Protein AF-A0A2E8DAY6-F1 (afdb_monomer_lite)

Secondary structure (DSSP, 8-state):
------PPPHHHHHSS---EEEEEEEEEEPPPP-TTEEEEEEES--BSEEEEEETTEEEEEE-SSBTTBTTGGGS-EEEE-GGG--SSSEEEEEEEEEESSSS-B--S-EEEEEEEPPPGGG---S-SS-SSSS---------S-EEEEEESSS-SSSS-EEEEEE-SPPPHHHHHHHHHHHHTT-SS----------

Radius of gyration: 24.4 Å; chains: 1; bounding box: 58×73×44 Å

pLDDT: mean 70.35, std 20.52, range [26.89, 98.38]

Sequence (198 aa):
MGRASGWPTVEADHGKPYNGVAWYRIRFQAPRADASQRYRLVFGAVSKSCRVWVNRNLVLTRPFPFQGDKNSSDRPFEVDVTASLNYADHNLLAVAVDDHSGVVGLTGPVHLDRVRLPSADGNLIRNGSFERGMSEWQRSTMVGEFIYESDRETHLDGEASGVLTCKGKLSERHLQLRKKAWHASIKRLRCNAGSRTV

Structure (mmCIF, N/CA/C/O backbone):
data_AF-A0A2E8DAY6-F1
#
_entry.id   AF-A0A2E8DAY6-F1
#
loop_
_atom_site.group_PDB
_atom_site.id
_atom_site.type_symbol
_atom_site.label_atom_id
_atom_site.label_alt_id
_atom_site.label_comp_id
_atom_site.label_asym_id
_atom_site.label_entity_id
_atom_site.label_seq_id
_atom_site.pdbx_PDB_ins_code
_atom_site.Cartn_x
_atom_site.Cartn_y
_atom_site.Cartn_z
_atom_site.occupancy
_atom_site.B_iso_or_equiv
_atom_site.auth_seq_id
_atom_site.auth_comp_id
_atom_site.auth_asym_id
_atom_site.auth_atom_id
_atom_site.pdbx_PDB_model_num
ATOM 1 N N . MET A 1 1 ? 11.292 -9.405 17.615 1.00 30.98 1 MET A N 1
ATOM 2 C CA . MET A 1 1 ? 11.255 -8.192 16.767 1.00 30.98 1 MET A CA 1
ATOM 3 C C . MET A 1 1 ? 12.171 -8.457 15.576 1.00 30.98 1 MET A C 1
ATOM 5 O O . MET A 1 1 ? 13.379 -8.386 15.730 1.00 30.98 1 MET A O 1
ATOM 9 N N . GLY A 1 2 ? 11.634 -8.934 14.450 1.00 29.97 2 GLY A N 1
ATOM 10 C CA . GLY A 1 2 ? 12.448 -9.308 13.287 1.00 29.97 2 GLY A CA 1
ATOM 11 C C . GLY A 1 2 ? 12.581 -8.129 12.332 1.00 29.97 2 GLY A C 1
ATOM 12 O O . GLY A 1 2 ? 11.603 -7.759 11.691 1.00 29.97 2 GLY A O 1
ATOM 13 N N . ARG A 1 3 ? 13.767 -7.519 12.252 1.00 32.34 3 ARG A N 1
ATOM 14 C CA . ARG A 1 3 ? 14.107 -6.595 11.164 1.00 32.34 3 ARG A CA 1
ATOM 15 C C . ARG A 1 3 ? 14.384 -7.434 9.917 1.00 32.34 3 ARG A C 1
ATOM 17 O O . ARG A 1 3 ? 15.378 -8.148 9.886 1.00 32.34 3 ARG A O 1
ATOM 24 N N . ALA A 1 4 ? 13.530 -7.340 8.902 1.00 35.34 4 ALA A N 1
ATOM 25 C CA . ALA A 1 4 ? 13.909 -7.751 7.555 1.00 35.34 4 ALA A CA 1
ATOM 26 C C . ALA A 1 4 ? 14.839 -6.664 6.993 1.00 35.34 4 ALA A C 1
ATOM 28 O O . ALA A 1 4 ? 14.389 -5.604 6.560 1.00 35.34 4 ALA A O 1
ATOM 29 N N . SER A 1 5 ? 16.147 -6.873 7.113 1.00 41.94 5 SER A N 1
ATOM 30 C CA . SER A 1 5 ? 17.164 -6.023 6.499 1.00 41.94 5 SER A CA 1
ATOM 31 C C . SER A 1 5 ? 17.240 -6.327 5.002 1.00 41.94 5 SER A C 1
ATOM 33 O O . SER A 1 5 ? 17.751 -7.381 4.646 1.00 41.94 5 SER A O 1
ATOM 35 N N . GLY A 1 6 ? 16.747 -5.401 4.171 1.00 51.34 6 GLY A N 1
ATOM 36 C CA . GLY A 1 6 ? 17.003 -5.313 2.726 1.00 51.34 6 GLY A CA 1
ATOM 37 C C . GLY A 1 6 ? 16.403 -6.432 1.868 1.00 51.34 6 GLY A C 1
ATOM 38 O O . GLY A 1 6 ? 16.782 -7.591 1.983 1.00 51.34 6 GLY A O 1
ATOM 39 N N . TRP A 1 7 ? 15.493 -6.086 0.956 1.00 49.75 7 TRP A N 1
ATOM 40 C CA . TRP A 1 7 ? 15.106 -6.989 -0.131 1.00 49.75 7 TRP A CA 1
ATOM 41 C C . TRP A 1 7 ? 16.202 -6.957 -1.205 1.00 49.75 7 TRP A C 1
ATOM 43 O O . TRP A 1 7 ? 16.540 -5.859 -1.648 1.00 49.75 7 TRP A O 1
ATOM 53 N N . PRO A 1 8 ? 16.782 -8.098 -1.622 1.00 57.50 8 PRO A N 1
ATOM 54 C CA . PRO A 1 8 ? 17.760 -8.089 -2.701 1.00 57.50 8 PRO A CA 1
ATOM 55 C C . PRO A 1 8 ? 17.092 -7.651 -4.014 1.00 57.50 8 PRO A C 1
ATOM 57 O O . PRO A 1 8 ? 15.963 -8.045 -4.334 1.00 57.50 8 PRO A O 1
ATOM 60 N N . THR A 1 9 ? 17.768 -6.791 -4.775 1.00 57.75 9 THR A N 1
ATOM 61 C CA . THR A 1 9 ? 17.378 -6.511 -6.161 1.00 57.75 9 THR A CA 1
ATOM 62 C C . THR A 1 9 ? 17.775 -7.701 -7.029 1.00 57.75 9 THR A C 1
ATOM 64 O O . THR A 1 9 ? 18.760 -8.381 -6.746 1.00 57.75 9 THR A O 1
ATOM 67 N N . VAL A 1 10 ? 17.037 -7.959 -8.112 1.00 58.84 10 VAL A N 1
ATOM 68 C CA . VAL A 1 10 ? 17.352 -9.096 -8.999 1.00 58.84 10 VAL A CA 1
ATOM 69 C C . VAL A 1 10 ? 18.754 -8.955 -9.603 1.00 58.84 10 VAL A C 1
ATOM 71 O O . VAL A 1 10 ? 19.466 -9.937 -9.780 1.00 58.84 10 VAL A O 1
ATOM 74 N N . GLU A 1 11 ? 19.194 -7.726 -9.864 1.00 58.00 11 GLU A N 1
ATOM 75 C CA . GLU A 1 11 ? 20.543 -7.459 -10.368 1.00 58.00 11 GLU A CA 1
ATOM 76 C C . GLU A 1 11 ? 21.638 -7.791 -9.346 1.00 58.00 11 GLU A C 1
ATOM 78 O O . GLU A 1 11 ? 22.686 -8.306 -9.736 1.00 58.00 11 GLU A O 1
ATOM 83 N N . ALA A 1 12 ? 21.396 -7.547 -8.051 1.00 58.91 12 ALA A N 1
ATOM 84 C CA . ALA A 1 12 ? 22.344 -7.894 -6.993 1.00 58.91 12 ALA A CA 1
ATOM 85 C C . ALA A 1 12 ? 22.530 -9.415 -6.864 1.00 58.91 12 ALA A C 1
ATOM 87 O O . ALA A 1 12 ? 23.643 -9.866 -6.603 1.00 58.91 12 ALA A O 1
ATOM 88 N N . ASP A 1 13 ? 21.474 -10.195 -7.116 1.00 58.34 13 ASP A N 1
ATOM 89 C CA . ASP A 1 13 ? 21.523 -11.661 -7.047 1.00 58.34 13 ASP A CA 1
ATOM 90 C C . ASP A 1 13 ? 22.081 -12.311 -8.330 1.00 58.34 13 ASP A C 1
ATOM 92 O O . ASP A 1 13 ? 22.652 -13.401 -8.271 1.00 58.34 13 ASP A O 1
ATOM 96 N N . HIS A 1 14 ? 21.945 -11.664 -9.497 1.00 58.56 14 HIS A N 1
ATOM 97 C CA . HIS A 1 14 ? 22.251 -12.282 -10.799 1.00 58.56 14 HIS A CA 1
ATOM 98 C C . HIS A 1 14 ? 23.386 -11.624 -11.605 1.00 58.56 14 HIS A C 1
ATOM 100 O O . HIS A 1 14 ? 23.773 -12.155 -12.651 1.00 58.56 14 HIS A O 1
ATOM 106 N N . GLY A 1 15 ? 23.946 -10.496 -11.153 1.00 54.81 15 GLY A N 1
ATOM 107 C CA . GLY A 1 15 ? 25.145 -9.872 -11.738 1.00 54.81 15 GLY A CA 1
ATOM 108 C C . GLY A 1 15 ? 24.990 -9.345 -13.174 1.00 54.81 15 GLY A C 1
ATOM 109 O O . GLY A 1 15 ? 25.985 -9.021 -13.821 1.00 54.81 15 GLY A O 1
ATOM 110 N N . LYS A 1 16 ? 23.759 -9.280 -13.696 1.00 58.91 16 LYS A N 1
ATOM 111 C CA . LYS A 1 16 ? 23.401 -8.751 -15.022 1.00 58.91 16 LYS A CA 1
ATOM 112 C C . LYS A 1 16 ? 22.082 -7.972 -14.931 1.00 58.91 16 LYS A C 1
ATOM 114 O O . LYS A 1 16 ? 21.263 -8.319 -14.078 1.00 58.91 16 LYS A O 1
ATOM 119 N N . PRO A 1 17 ? 21.841 -6.985 -15.818 1.00 58.72 17 PRO A N 1
ATOM 120 C CA . PRO A 1 17 ? 20.555 -6.302 -15.882 1.00 58.72 17 PRO A CA 1
ATOM 121 C C . PRO A 1 17 ? 19.445 -7.314 -16.173 1.00 58.72 17 PRO A C 1
ATOM 123 O O . PRO A 1 17 ? 19.514 -8.042 -17.169 1.00 58.72 17 PRO A O 1
ATOM 126 N N . TYR A 1 18 ? 18.445 -7.388 -15.298 1.00 64.44 18 TYR A N 1
ATOM 127 C CA . TYR A 1 18 ? 17.308 -8.288 -15.470 1.00 64.44 18 TYR A CA 1
ATOM 128 C C . TYR A 1 18 ? 16.195 -7.582 -16.246 1.00 64.44 18 TYR A C 1
ATOM 130 O O . TYR A 1 18 ? 15.756 -6.501 -15.869 1.00 64.44 18 TYR A O 1
ATOM 138 N N . ASN A 1 19 ? 15.735 -8.207 -17.329 1.00 69.44 19 ASN A N 1
ATOM 139 C CA . ASN A 1 19 ? 14.607 -7.740 -18.132 1.00 69.44 19 ASN A CA 1
ATOM 140 C C . ASN A 1 19 ? 13.482 -8.776 -18.026 1.00 69.44 19 ASN A C 1
ATOM 142 O O . ASN A 1 19 ? 13.643 -9.906 -18.493 1.00 69.44 19 ASN A O 1
ATOM 146 N N . GLY A 1 20 ? 12.379 -8.412 -17.370 1.00 77.31 20 GLY A N 1
ATOM 147 C CA . GLY A 1 20 ? 11.261 -9.314 -17.113 1.00 77.31 20 GLY A CA 1
ATOM 148 C C . GLY A 1 20 ? 10.544 -9.048 -15.790 1.00 77.31 20 GLY A C 1
ATOM 149 O O . GLY A 1 20 ? 10.642 -7.976 -15.196 1.00 77.31 20 GLY A O 1
ATOM 150 N N . VAL A 1 21 ? 9.825 -10.067 -15.313 1.00 86.25 21 VAL A N 1
ATOM 151 C CA . VAL A 1 21 ? 8.992 -9.983 -14.108 1.00 86.25 21 VAL A CA 1
ATOM 152 C C . VAL A 1 21 ? 9.686 -10.647 -12.921 1.00 86.25 21 VAL A C 1
ATOM 154 O O . VAL A 1 21 ? 9.814 -11.870 -12.860 1.00 86.25 21 VAL A O 1
ATOM 157 N N . ALA A 1 22 ? 10.054 -9.843 -11.929 1.00 87.81 22 ALA A N 1
ATOM 158 C CA . ALA A 1 22 ? 10.557 -10.299 -10.642 1.00 87.81 22 ALA A CA 1
ATOM 159 C C . ALA A 1 22 ? 9.404 -10.593 -9.674 1.00 87.81 22 ALA A C 1
ATOM 161 O O . ALA A 1 22 ? 8.458 -9.810 -9.570 1.00 87.81 22 ALA A O 1
ATOM 162 N N . TRP A 1 23 ? 9.499 -11.689 -8.917 1.00 91.62 23 TRP A N 1
ATOM 163 C CA . TRP A 1 23 ? 8.511 -12.055 -7.900 1.00 91.62 23 TRP A CA 1
ATOM 164 C C . TRP A 1 23 ? 9.130 -12.096 -6.507 1.00 91.62 23 TRP A C 1
ATOM 166 O O . TRP A 1 23 ? 10.069 -12.843 -6.251 1.00 91.62 23 TRP A O 1
ATOM 176 N N . TYR A 1 24 ? 8.519 -11.366 -5.580 1.00 93.19 24 TYR A N 1
ATOM 177 C CA . TYR A 1 24 ? 8.860 -11.352 -4.163 1.00 93.19 24 TYR A CA 1
ATOM 178 C C . TYR A 1 24 ? 7.718 -11.963 -3.364 1.00 93.19 24 TYR A C 1
ATOM 180 O O . TYR A 1 24 ? 6.548 -11.662 -3.616 1.00 93.19 24 TYR A O 1
ATOM 188 N N . ARG A 1 25 ? 8.032 -12.836 -2.403 1.00 95.75 25 ARG A N 1
ATOM 189 C CA . ARG A 1 25 ? 7.029 -13.509 -1.568 1.00 95.75 25 ARG A CA 1
ATOM 190 C C . ARG A 1 25 ? 7.502 -13.596 -0.129 1.00 95.75 25 ARG A C 1
ATOM 192 O O . ARG A 1 25 ? 8.617 -14.038 0.127 1.00 95.75 25 ARG A O 1
ATOM 199 N N . ILE A 1 26 ? 6.624 -13.256 0.808 1.00 95.25 26 ILE A N 1
ATOM 200 C CA . ILE A 1 26 ? 6.895 -13.412 2.236 1.00 95.25 26 ILE A CA 1
ATOM 201 C C . ILE A 1 26 ? 5.663 -13.856 2.996 1.00 95.25 26 ILE A C 1
ATOM 203 O O . ILE A 1 26 ? 4.544 -13.419 2.719 1.00 95.25 26 ILE A O 1
ATOM 207 N N . ARG A 1 27 ? 5.893 -14.725 3.979 1.00 95.81 27 ARG A N 1
ATOM 208 C CA . ARG A 1 27 ? 4.901 -15.054 4.993 1.00 95.81 27 ARG A CA 1
ATOM 209 C C . ARG A 1 27 ? 5.121 -14.187 6.222 1.00 95.81 27 ARG A C 1
ATOM 211 O O . ARG A 1 27 ? 6.245 -14.079 6.701 1.00 95.81 27 ARG A O 1
ATOM 218 N N . PHE A 1 28 ? 4.053 -13.605 6.744 1.00 92.81 28 PHE A N 1
ATOM 219 C CA . PHE A 1 28 ? 4.095 -12.784 7.952 1.00 92.81 28 PHE A CA 1
ATOM 220 C C . PHE A 1 28 ? 2.851 -13.024 8.805 1.00 92.81 28 PHE A C 1
ATOM 222 O O . PHE A 1 28 ? 1.837 -13.512 8.313 1.00 92.81 28 PHE A O 1
ATOM 229 N N . GLN A 1 29 ? 2.921 -12.698 10.091 1.00 90.94 29 GLN A N 1
ATOM 230 C CA . GLN A 1 29 ? 1.750 -12.698 10.967 1.00 90.94 29 GLN A CA 1
ATOM 231 C C . GLN A 1 29 ? 1.261 -11.265 11.137 1.00 90.94 29 GLN A C 1
ATOM 233 O O . GLN A 1 29 ? 2.054 -10.364 11.420 1.00 90.94 29 GLN A O 1
ATOM 238 N N . ALA A 1 30 ? -0.039 -11.056 10.944 1.00 86.94 30 ALA A N 1
ATOM 239 C CA . ALA A 1 30 ? -0.672 -9.797 11.294 1.00 86.94 30 ALA A CA 1
ATOM 240 C C . ALA A 1 30 ? -0.891 -9.752 12.816 1.00 86.94 30 ALA A C 1
ATOM 242 O O . ALA A 1 30 ? -1.227 -10.779 13.412 1.00 86.94 30 ALA A O 1
ATOM 243 N N . PRO A 1 31 ? -0.737 -8.591 13.471 1.00 80.62 31 PRO A N 1
ATOM 244 C CA . PRO A 1 31 ? -1.179 -8.441 14.850 1.00 80.62 31 PRO A CA 1
ATOM 245 C C . PRO A 1 31 ? -2.699 -8.637 14.937 1.00 80.62 31 PRO A C 1
ATOM 247 O O . PRO A 1 31 ? -3.417 -8.348 13.981 1.00 80.62 31 PRO A O 1
ATOM 250 N N . ARG A 1 32 ? -3.189 -9.129 16.082 1.00 76.62 32 ARG A N 1
ATOM 251 C CA . ARG A 1 32 ? -4.611 -9.443 16.299 1.00 76.62 32 ARG A CA 1
ATOM 252 C C . ARG A 1 32 ? -5.514 -8.266 15.902 1.00 76.62 32 ARG A C 1
ATOM 254 O O . ARG A 1 32 ? -5.239 -7.128 16.282 1.00 76.62 32 ARG A O 1
ATOM 261 N N . ALA A 1 33 ? -6.586 -8.560 15.164 1.00 68.00 33 ALA A N 1
ATOM 262 C CA . ALA A 1 33 ? -7.572 -7.560 14.769 1.00 68.00 33 ALA A CA 1
ATOM 263 C C . ALA A 1 33 ? -8.279 -6.943 15.978 1.00 68.00 33 ALA A C 1
ATOM 265 O O . ALA A 1 33 ? -8.691 -7.640 16.905 1.00 68.00 33 ALA A O 1
ATOM 266 N N . ASP A 1 34 ? -8.477 -5.637 15.889 1.00 66.19 34 ASP A N 1
ATOM 267 C CA . ASP A 1 34 ? -9.399 -4.843 16.689 1.00 66.19 34 ASP A CA 1
ATOM 268 C C . ASP A 1 34 ? -10.124 -3.924 15.694 1.00 66.19 34 ASP A C 1
ATOM 270 O O . ASP A 1 34 ? -9.504 -3.416 14.757 1.00 66.19 34 ASP A O 1
ATOM 274 N N . ALA A 1 35 ? -11.434 -3.742 15.866 1.00 61.00 35 ALA A N 1
ATOM 275 C CA . ALA A 1 35 ? -12.277 -2.930 14.989 1.00 61.00 35 ALA A CA 1
ATOM 276 C C . ALA A 1 35 ? -11.795 -1.469 14.862 1.00 61.00 35 ALA A C 1
ATOM 278 O O . ALA A 1 35 ? -12.105 -0.799 13.879 1.00 61.00 35 ALA A O 1
ATOM 279 N N . SER A 1 36 ? -11.006 -0.985 15.825 1.00 66.69 36 SER A N 1
ATOM 280 C CA . SER A 1 36 ? -10.389 0.349 15.807 1.00 66.69 36 SER A CA 1
ATOM 281 C C . SER A 1 36 ? -9.089 0.447 14.988 1.00 66.69 36 SER A C 1
ATOM 283 O O . SER A 1 36 ? -8.494 1.525 14.885 1.00 66.69 36 SER A O 1
ATOM 285 N N . GLN A 1 37 ? -8.611 -0.659 14.410 1.00 75.75 37 GLN A N 1
ATOM 286 C CA . GLN A 1 37 ? -7.286 -0.737 13.799 1.00 75.75 37 GLN A CA 1
ATOM 287 C C . GLN A 1 37 ? -7.369 -0.956 12.293 1.00 75.75 37 GLN A C 1
ATOM 289 O O . GLN A 1 37 ? -8.005 -1.890 11.808 1.00 75.75 37 GLN A O 1
ATOM 294 N N . ARG A 1 38 ? -6.648 -0.116 11.551 1.00 86.12 38 ARG A N 1
ATOM 295 C CA . ARG A 1 38 ? -6.370 -0.339 10.132 1.00 86.12 38 ARG A CA 1
ATOM 296 C C . ARG A 1 38 ? -4.919 -0.725 9.937 1.00 86.12 38 ARG A C 1
ATOM 298 O O . ARG A 1 38 ? -4.047 -0.339 10.713 1.00 86.12 38 ARG A O 1
ATOM 305 N N . TYR A 1 39 ? -4.668 -1.477 8.880 1.00 89.50 39 TYR A N 1
ATOM 306 C CA . TYR A 1 39 ? -3.342 -1.927 8.504 1.00 89.50 39 TYR A CA 1
ATOM 307 C C . TYR A 1 39 ? -3.050 -1.532 7.068 1.00 89.50 39 TYR A C 1
ATOM 309 O O . TYR A 1 39 ? -3.857 -1.766 6.169 1.00 89.50 39 TYR A O 1
ATOM 317 N N . ARG A 1 40 ? -1.866 -0.965 6.855 1.00 92.94 40 ARG A N 1
ATOM 318 C CA . ARG A 1 40 ? -1.371 -0.606 5.528 1.00 92.94 40 ARG A CA 1
ATOM 319 C C . ARG A 1 40 ? 0.007 -1.203 5.296 1.00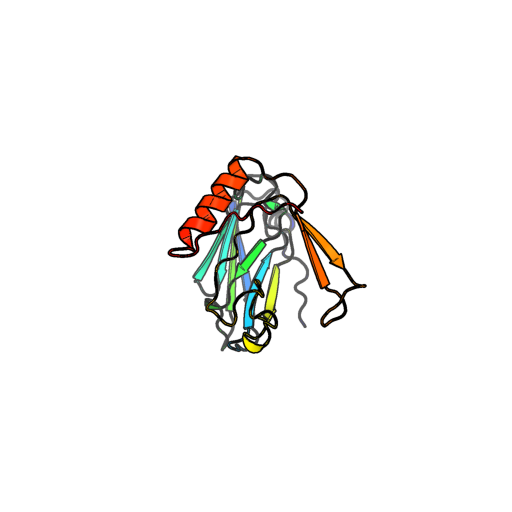 92.94 40 ARG A C 1
ATOM 321 O O . ARG A 1 40 ? 0.796 -1.327 6.232 1.00 92.94 40 ARG A O 1
ATOM 328 N N . LEU A 1 41 ? 0.299 -1.547 4.049 1.00 93.31 41 LEU A N 1
ATOM 329 C CA . LEU A 1 41 ? 1.675 -1.771 3.621 1.00 93.31 41 LEU A CA 1
ATOM 330 C C . LEU A 1 41 ? 2.253 -0.446 3.140 1.00 93.31 41 LEU A C 1
ATOM 332 O O . LEU A 1 41 ? 1.618 0.228 2.331 1.00 93.31 41 LEU A O 1
ATOM 336 N N . VAL A 1 42 ? 3.442 -0.099 3.620 1.00 94.12 42 VAL A N 1
ATOM 33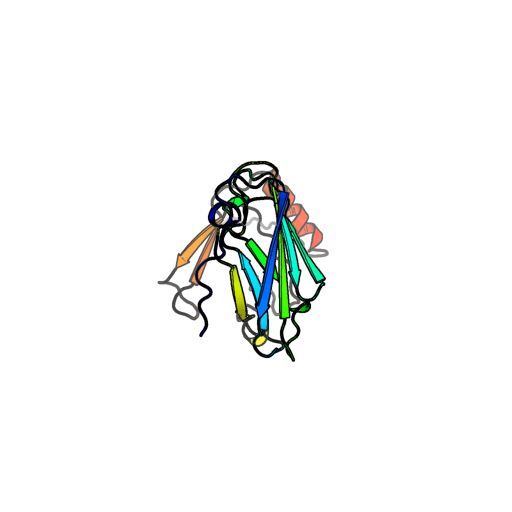7 C CA . VAL A 1 42 ? 4.194 1.092 3.215 1.00 94.12 42 VAL A CA 1
ATOM 338 C C . VAL A 1 42 ? 5.412 0.635 2.428 1.00 94.12 42 VAL A C 1
ATOM 340 O O . VAL A 1 42 ? 6.284 -0.038 2.975 1.00 94.12 42 VAL A O 1
ATOM 343 N N . PHE A 1 43 ? 5.461 0.984 1.146 1.00 92.06 43 PHE A N 1
ATOM 344 C CA . PHE A 1 43 ? 6.582 0.711 0.255 1.00 92.06 43 PHE A CA 1
ATOM 345 C C . PHE A 1 43 ? 7.431 1.972 0.136 1.00 92.06 43 PHE A C 1
ATOM 347 O O . PHE A 1 43 ? 6.919 3.016 -0.259 1.00 92.06 43 PHE A O 1
ATOM 354 N N . GLY A 1 44 ? 8.719 1.880 0.460 1.00 88.31 44 GLY A N 1
ATOM 355 C CA . GLY A 1 44 ? 9.645 3.008 0.369 1.00 88.31 44 GLY A CA 1
ATOM 356 C C . GLY A 1 44 ? 9.968 3.399 -1.074 1.00 88.31 44 GLY A C 1
ATOM 357 O O . GLY A 1 44 ? 9.965 4.580 -1.397 1.00 88.31 44 GLY A O 1
ATOM 358 N N . ALA A 1 45 ? 10.216 2.410 -1.935 1.00 88.69 45 ALA A N 1
ATOM 359 C CA . ALA A 1 45 ? 10.459 2.589 -3.365 1.00 88.69 45 ALA A CA 1
ATOM 360 C C . ALA A 1 45 ? 10.298 1.246 -4.094 1.00 88.69 45 ALA A C 1
ATOM 362 O O . ALA A 1 45 ? 10.606 0.187 -3.533 1.00 88.69 45 ALA A O 1
ATOM 363 N N . VAL A 1 46 ? 9.799 1.291 -5.331 1.00 88.38 46 VAL A N 1
ATOM 364 C CA . VAL A 1 46 ? 9.652 0.122 -6.209 1.00 88.38 46 VAL A CA 1
ATOM 365 C C . VAL A 1 46 ? 9.948 0.554 -7.638 1.00 88.38 46 VAL A C 1
ATOM 367 O O . VAL A 1 46 ? 9.250 1.411 -8.177 1.00 88.38 46 VAL A O 1
ATOM 370 N N . SER A 1 47 ? 10.954 -0.066 -8.251 1.00 84.88 47 SER A N 1
ATOM 371 C CA . SER A 1 47 ? 11.335 0.168 -9.643 1.00 84.88 47 SER A CA 1
ATOM 372 C C . SER A 1 47 ? 11.023 -1.080 -10.473 1.00 84.88 47 SER A C 1
ATOM 374 O O . SER A 1 47 ? 11.593 -2.125 -10.210 1.00 84.88 47 SER A O 1
ATOM 376 N N . LYS A 1 48 ? 10.131 -1.091 -11.461 1.00 82.56 48 LYS A N 1
ATOM 377 C CA . LYS A 1 48 ? 9.246 -0.020 -11.925 1.00 82.56 48 LYS A CA 1
ATOM 378 C C . LYS A 1 48 ? 7.791 -0.362 -11.637 1.00 82.56 48 LYS A C 1
ATOM 380 O O . LYS A 1 48 ? 7.316 -0.154 -10.524 1.00 82.56 48 LYS A O 1
ATOM 385 N N . SER A 1 49 ? 7.062 -0.853 -12.634 1.00 91.06 49 SER A N 1
ATOM 386 C CA . SER A 1 49 ? 5.649 -1.165 -12.455 1.00 91.06 49 SER A CA 1
ATOM 387 C C . SER A 1 49 ? 5.486 -2.345 -11.500 1.00 91.06 49 SER A C 1
ATOM 389 O O . SER A 1 49 ? 6.318 -3.252 -11.480 1.00 91.06 49 SER A O 1
ATOM 391 N N . CYS A 1 50 ? 4.440 -2.341 -10.677 1.00 94.44 50 CYS A N 1
ATOM 392 C CA . CYS A 1 50 ? 4.234 -3.416 -9.719 1.00 94.44 50 CYS A CA 1
ATOM 393 C C . CYS A 1 50 ? 2.772 -3.802 -9.525 1.00 94.44 50 CYS A C 1
ATOM 395 O O . CYS A 1 50 ? 1.836 -3.030 -9.750 1.00 94.44 50 CYS A O 1
ATOM 397 N N . ARG A 1 51 ? 2.585 -5.042 -9.084 1.00 96.88 51 ARG A N 1
ATOM 398 C CA . ARG A 1 51 ? 1.312 -5.594 -8.631 1.00 96.88 51 ARG A CA 1
ATOM 399 C C . ARG A 1 51 ? 1.522 -6.234 -7.269 1.00 96.88 51 ARG A C 1
ATOM 401 O O . ARG A 1 51 ? 2.518 -6.925 -7.060 1.00 96.88 51 ARG A O 1
ATOM 408 N N . VAL A 1 52 ? 0.596 -5.992 -6.347 1.00 97.62 52 VAL A N 1
ATOM 409 C CA . VAL A 1 52 ? 0.696 -6.443 -4.955 1.00 97.62 52 VAL A CA 1
ATOM 410 C C . VAL A 1 52 ? -0.515 -7.292 -4.612 1.00 97.62 52 VAL A C 1
ATOM 412 O O . VAL A 1 52 ? -1.655 -6.875 -4.826 1.00 97.62 52 VAL A O 1
ATOM 415 N N . TRP A 1 53 ? -0.259 -8.459 -4.029 1.00 98.38 53 TRP A N 1
ATOM 416 C CA . TRP A 1 53 ? -1.277 -9.364 -3.522 1.00 98.38 53 TRP A CA 1
ATOM 417 C C . TRP A 1 53 ? -1.073 -9.656 -2.042 1.00 98.38 53 TRP A C 1
ATOM 419 O O . TRP A 1 53 ? 0.051 -9.875 -1.593 1.00 98.38 53 TRP A O 1
ATOM 429 N N . VAL A 1 54 ? -2.180 -9.764 -1.311 1.00 97.56 54 VAL A N 1
ATOM 430 C CA . VAL A 1 54 ? -2.219 -10.285 0.060 1.00 97.56 54 VAL A CA 1
ATOM 431 C C . VAL A 1 54 ? -3.224 -11.428 0.103 1.00 97.56 54 VAL A C 1
ATOM 433 O O . VAL A 1 54 ? -4.376 -11.256 -0.279 1.00 97.56 54 VAL A O 1
ATOM 436 N N . ASN A 1 55 ? -2.790 -12.622 0.513 1.00 96.69 55 ASN A N 1
ATOM 437 C CA . ASN A 1 55 ? -3.640 -13.819 0.613 1.00 96.69 55 ASN A CA 1
ATOM 438 C C . ASN A 1 55 ? -4.419 -14.160 -0.672 1.00 96.69 55 ASN A C 1
ATOM 440 O O . ASN A 1 55 ? -5.544 -14.649 -0.612 1.00 96.69 55 ASN A O 1
ATOM 444 N N . ARG A 1 56 ? -3.780 -13.959 -1.836 1.00 96.50 56 ARG A N 1
ATOM 445 C CA . ARG A 1 56 ? -4.341 -14.104 -3.200 1.00 96.50 56 ARG A CA 1
ATOM 446 C C . ARG A 1 56 ? -5.251 -12.956 -3.661 1.00 96.50 56 ARG A C 1
ATOM 448 O O . ARG A 1 56 ? -5.589 -12.922 -4.840 1.00 96.50 56 ARG A O 1
ATOM 455 N N . ASN A 1 57 ? -5.564 -11.980 -2.810 1.00 97.06 57 ASN A N 1
ATOM 456 C CA . ASN A 1 57 ? -6.312 -10.787 -3.206 1.00 97.06 57 ASN A CA 1
ATOM 457 C C . ASN A 1 57 ? -5.367 -9.757 -3.826 1.00 97.06 57 ASN A C 1
ATOM 459 O O . ASN A 1 57 ? -4.395 -9.363 -3.183 1.00 97.06 57 ASN A O 1
ATOM 463 N N . LEU A 1 58 ? -5.643 -9.317 -5.056 1.00 97.56 58 LEU A N 1
ATOM 464 C CA . LEU A 1 58 ? -4.926 -8.205 -5.685 1.00 97.56 58 LEU A CA 1
ATOM 465 C C . LEU A 1 58 ? -5.338 -6.900 -4.992 1.00 97.56 58 LEU A C 1
ATOM 467 O O . LEU A 1 58 ? -6.482 -6.474 -5.122 1.00 97.56 58 LEU A O 1
ATOM 471 N N . VAL A 1 59 ? -4.410 -6.275 -4.266 1.00 96.12 59 VAL A N 1
ATOM 472 C CA . VAL A 1 59 ? -4.667 -5.043 -3.497 1.00 96.12 59 VAL A CA 1
ATOM 473 C C . VAL A 1 59 ? -4.152 -3.788 -4.198 1.00 96.12 59 VAL A C 1
ATOM 475 O O . VAL A 1 59 ? -4.617 -2.691 -3.906 1.00 96.12 59 VAL A O 1
ATOM 478 N N . LEU A 1 60 ? -3.208 -3.927 -5.136 1.00 96.50 60 LEU A N 1
ATOM 479 C CA . LEU A 1 60 ? -2.664 -2.800 -5.892 1.00 96.50 60 LEU A CA 1
ATOM 480 C C . LEU A 1 60 ? -2.173 -3.227 -7.276 1.00 96.50 60 LEU A C 1
ATOM 482 O O . LEU A 1 60 ? -1.508 -4.251 -7.420 1.00 96.50 60 LEU A O 1
ATOM 486 N N . THR A 1 61 ? -2.433 -2.382 -8.272 1.00 95.56 61 THR A N 1
ATOM 487 C CA . THR A 1 61 ? -1.701 -2.347 -9.544 1.00 95.56 61 THR A CA 1
ATOM 488 C C . THR A 1 61 ? -1.176 -0.934 -9.747 1.00 95.56 61 THR A C 1
ATOM 490 O O . THR A 1 61 ? -1.953 0.020 -9.745 1.00 95.56 61 THR A O 1
ATOM 493 N N . ARG A 1 62 ? 0.138 -0.795 -9.910 1.00 92.88 62 ARG A N 1
ATOM 494 C CA . ARG A 1 62 ? 0.817 0.490 -10.059 1.00 92.88 62 ARG A CA 1
ATOM 495 C C . ARG A 1 62 ? 1.669 0.475 -11.333 1.00 92.88 62 ARG A C 1
ATOM 497 O O . ARG A 1 62 ? 2.732 -0.143 -11.331 1.00 92.88 62 ARG A O 1
ATOM 504 N N . PRO A 1 63 ? 1.220 1.106 -12.433 1.00 92.25 63 PRO A N 1
ATOM 505 C CA . PRO A 1 63 ? 2.025 1.224 -13.647 1.00 92.25 63 PRO A CA 1
ATOM 506 C C . PRO A 1 63 ? 3.199 2.191 -13.452 1.00 92.25 63 PRO A C 1
ATOM 508 O O . PRO A 1 63 ? 3.205 2.996 -12.520 1.00 92.25 63 PRO A O 1
ATOM 511 N N . PHE A 1 64 ? 4.155 2.147 -14.380 1.00 86.31 64 PHE A N 1
ATOM 512 C CA . PHE A 1 64 ? 5.208 3.149 -14.510 1.00 86.31 64 PHE A CA 1
ATOM 513 C C . PHE A 1 64 ? 5.147 3.805 -15.902 1.00 86.31 64 PHE A C 1
ATOM 515 O O . PHE A 1 64 ? 5.054 3.078 -16.893 1.00 86.31 64 PHE A O 1
ATOM 522 N N . PRO A 1 65 ? 5.232 5.145 -16.006 1.00 90.12 65 PRO A N 1
ATOM 523 C CA . PRO A 1 65 ? 5.157 6.108 -14.905 1.00 90.12 65 PRO A CA 1
ATOM 524 C C . PRO A 1 65 ? 3.772 6.102 -14.236 1.00 90.12 65 PRO A C 1
ATOM 526 O O . PRO A 1 65 ? 2.745 5.935 -14.897 1.00 90.12 65 PRO A O 1
ATOM 529 N N . PHE A 1 66 ? 3.722 6.308 -12.921 1.00 87.31 66 PHE A N 1
ATOM 530 C CA . PHE A 1 66 ? 2.463 6.386 -12.183 1.00 87.31 66 PHE A CA 1
ATOM 531 C C . PHE A 1 66 ? 1.884 7.801 -12.255 1.00 87.31 66 PHE A C 1
ATOM 533 O O . PHE A 1 66 ? 2.543 8.757 -11.858 1.00 87.31 66 PHE A O 1
ATOM 540 N N . GLN A 1 67 ? 0.654 7.941 -12.762 1.00 89.12 67 GLN A N 1
ATOM 541 C CA . GLN A 1 67 ? -0.049 9.233 -12.879 1.00 89.12 67 GLN A CA 1
ATOM 542 C C . GLN A 1 67 ? 0.764 10.330 -13.602 1.00 89.12 67 GLN A C 1
ATOM 544 O O . GLN A 1 67 ? 0.633 11.514 -13.311 1.00 89.12 67 GLN A O 1
ATOM 549 N N . GLY A 1 68 ? 1.613 9.933 -14.556 1.00 87.56 68 GLY A N 1
ATOM 550 C CA . GLY A 1 68 ? 2.472 10.851 -15.311 1.00 87.56 68 GLY A CA 1
ATOM 551 C C . GLY A 1 68 ? 3.767 11.264 -14.599 1.00 87.56 68 GLY A C 1
ATOM 552 O O . GLY A 1 68 ? 4.590 11.938 -15.216 1.00 87.56 68 GLY A O 1
ATOM 553 N N . ASP A 1 69 ? 3.998 10.832 -13.354 1.00 84.44 69 ASP A N 1
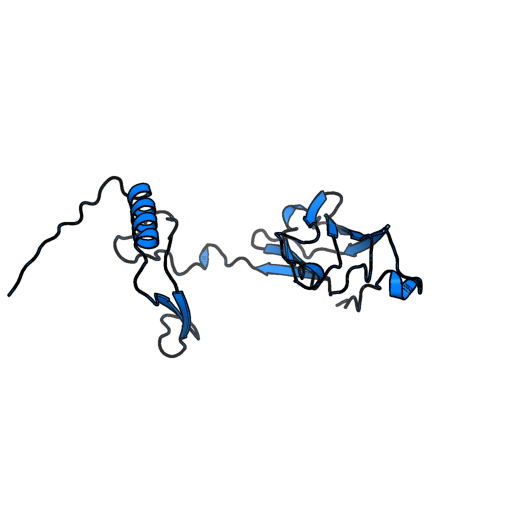ATOM 554 C CA . ASP A 1 69 ? 5.254 11.087 -12.645 1.00 84.44 69 ASP A CA 1
ATOM 555 C C . ASP A 1 69 ? 6.349 10.116 -13.109 1.00 84.44 69 ASP A C 1
ATOM 557 O O . ASP A 1 69 ? 6.343 8.919 -12.796 1.00 84.44 69 ASP A O 1
ATOM 561 N N . LYS A 1 70 ? 7.324 10.647 -13.852 1.00 88.00 70 LYS A N 1
ATOM 562 C CA . LYS A 1 70 ? 8.492 9.897 -14.338 1.00 88.00 70 LYS A CA 1
ATOM 563 C C . LYS A 1 70 ? 9.427 9.440 -13.215 1.00 88.00 70 LYS A C 1
ATOM 565 O O . LYS A 1 70 ? 10.178 8.499 -13.428 1.00 88.00 70 LYS A O 1
ATOM 570 N N . ASN A 1 71 ? 9.334 10.048 -12.033 1.00 85.44 71 ASN A N 1
ATOM 571 C CA . ASN A 1 71 ? 10.127 9.699 -10.854 1.00 85.44 71 ASN A CA 1
ATOM 572 C C . ASN A 1 71 ? 9.352 8.795 -9.884 1.00 85.44 71 ASN A C 1
ATOM 574 O O . ASN A 1 71 ? 9.764 8.593 -8.744 1.00 85.44 71 ASN A O 1
ATOM 578 N N . SER A 1 72 ? 8.210 8.249 -10.312 1.00 86.06 72 SER A N 1
ATOM 579 C CA . SER A 1 72 ? 7.342 7.421 -9.466 1.00 86.06 72 SER A CA 1
ATOM 580 C C . SER A 1 72 ? 8.006 6.144 -8.932 1.00 86.06 72 SER A C 1
ATOM 582 O O . SER A 1 72 ? 7.506 5.590 -7.949 1.00 86.06 72 SER A O 1
ATOM 584 N N . SER A 1 73 ? 9.125 5.698 -9.510 1.00 85.19 73 SER A N 1
ATOM 585 C CA . SER A 1 73 ? 9.928 4.574 -9.003 1.00 85.19 73 SER A CA 1
ATOM 586 C C . SER A 1 73 ? 10.488 4.825 -7.599 1.00 85.19 73 SER A C 1
ATOM 588 O O . SER A 1 73 ? 10.530 3.912 -6.776 1.00 85.19 73 SER A O 1
ATOM 590 N N . ASP A 1 74 ? 10.827 6.081 -7.302 1.00 86.12 74 ASP A N 1
ATOM 591 C CA . ASP A 1 74 ? 11.524 6.483 -6.073 1.00 86.12 74 ASP A CA 1
ATOM 592 C C . ASP A 1 74 ? 10.564 7.119 -5.057 1.00 86.12 74 ASP A C 1
ATOM 594 O O . ASP A 1 74 ? 10.965 7.588 -3.992 1.00 86.12 74 ASP A O 1
ATOM 598 N N . ARG A 1 75 ? 9.269 7.177 -5.397 1.00 84.69 75 ARG A N 1
ATOM 599 C CA . ARG A 1 75 ? 8.229 7.725 -4.527 1.00 84.69 75 ARG A CA 1
ATOM 600 C C . ARG A 1 75 ? 7.646 6.624 -3.644 1.00 84.69 75 ARG A C 1
ATOM 602 O O . ARG A 1 75 ? 7.156 5.629 -4.194 1.00 84.69 75 ARG A O 1
ATOM 609 N N . PRO A 1 76 ? 7.603 6.825 -2.315 1.00 90.81 76 PRO A N 1
ATOM 610 C CA . PRO A 1 76 ? 6.926 5.895 -1.435 1.00 90.81 76 PRO A CA 1
ATOM 611 C C . PRO A 1 76 ? 5.424 5.889 -1.714 1.00 90.81 76 PRO A C 1
ATOM 613 O O . PRO A 1 76 ? 4.846 6.886 -2.155 1.00 90.81 76 PRO A O 1
ATOM 616 N N . PHE A 1 77 ? 4.783 4.760 -1.443 1.00 89.50 77 PHE A N 1
ATOM 617 C CA . PHE A 1 77 ? 3.335 4.626 -1.540 1.00 89.50 77 PHE A CA 1
ATOM 618 C C . PHE A 1 77 ? 2.807 3.632 -0.513 1.00 89.50 77 PHE A C 1
ATOM 620 O O . PHE A 1 77 ? 3.541 2.810 0.039 1.00 89.50 77 PHE A O 1
ATOM 627 N N . GLU A 1 78 ? 1.504 3.709 -0.274 1.00 93.38 78 GLU A N 1
ATOM 628 C CA . GLU A 1 78 ? 0.825 2.910 0.733 1.00 93.38 78 GLU A CA 1
ATOM 629 C C . GLU A 1 78 ? -0.388 2.203 0.133 1.00 93.38 78 GLU A C 1
ATOM 631 O O . GLU A 1 78 ? -1.017 2.703 -0.801 1.00 93.38 78 GLU A O 1
ATOM 636 N N . VAL A 1 79 ? -0.737 1.046 0.687 1.00 91.69 79 VAL A N 1
ATOM 637 C CA . VAL A 1 79 ? -1.956 0.311 0.332 1.00 91.69 79 VAL A CA 1
ATOM 638 C C . VAL A 1 79 ? -2.642 -0.193 1.598 1.00 91.69 79 VAL A C 1
ATOM 640 O O . VAL A 1 79 ? -2.003 -0.840 2.428 1.00 91.69 79 VAL A O 1
ATOM 643 N N . ASP A 1 80 ? -3.935 0.111 1.757 1.00 91.50 80 ASP A N 1
ATOM 644 C CA . ASP A 1 80 ? -4.763 -0.454 2.831 1.00 91.50 80 ASP A CA 1
ATOM 645 C C . ASP A 1 80 ? -4.957 -1.951 2.558 1.00 91.50 80 ASP A C 1
ATOM 647 O O . ASP A 1 80 ? -5.482 -2.351 1.518 1.00 91.50 80 ASP A O 1
ATOM 651 N N . VAL A 1 81 ? -4.505 -2.781 3.495 1.00 93.75 81 VAL A N 1
ATOM 652 C CA . VAL A 1 81 ? -4.602 -4.242 3.413 1.00 93.75 81 VAL A CA 1
ATOM 653 C C . VAL A 1 81 ? -5.516 -4.819 4.484 1.00 93.75 81 VAL A C 1
ATOM 655 O O . VAL A 1 81 ? -5.655 -6.036 4.552 1.00 93.75 81 VAL A O 1
ATOM 658 N N . THR A 1 82 ? -6.170 -3.973 5.287 1.00 91.38 82 THR A N 1
ATOM 659 C CA . THR A 1 82 ? -6.978 -4.362 6.455 1.00 91.38 82 THR A CA 1
ATOM 660 C C . THR A 1 82 ? -7.953 -5.489 6.116 1.00 91.38 82 THR A C 1
ATOM 662 O O . THR A 1 82 ? -7.964 -6.524 6.771 1.00 91.38 82 THR A O 1
ATOM 665 N N . ALA A 1 83 ? -8.716 -5.339 5.030 1.00 90.75 83 ALA A N 1
ATOM 666 C CA . ALA A 1 83 ? -9.720 -6.323 4.619 1.00 90.75 83 ALA A CA 1
ATOM 667 C C . ALA A 1 83 ? -9.134 -7.611 4.006 1.00 90.75 83 ALA A C 1
ATOM 669 O O . ALA A 1 83 ? -9.852 -8.591 3.837 1.00 90.75 83 ALA A O 1
ATOM 670 N N . SER A 1 84 ? -7.850 -7.615 3.638 1.00 93.75 84 SER A N 1
ATOM 671 C CA . SER A 1 84 ? -7.179 -8.770 3.025 1.00 93.75 84 SER A CA 1
ATOM 672 C C . SER A 1 84 ? -6.347 -9.583 4.015 1.00 93.75 84 SER A C 1
ATOM 674 O O . SER A 1 84 ? -5.840 -10.644 3.644 1.00 93.75 84 SER A O 1
ATOM 676 N N . LEU A 1 85 ? -6.192 -9.114 5.257 1.00 92.94 85 LEU A N 1
ATOM 677 C CA . LEU A 1 85 ? -5.439 -9.822 6.283 1.00 92.94 85 LEU A CA 1
ATOM 678 C C . LEU A 1 85 ? -6.251 -10.978 6.879 1.00 92.94 85 LEU A C 1
ATOM 680 O O . LEU A 1 85 ? -7.415 -10.840 7.246 1.00 92.94 85 LEU A O 1
ATOM 684 N N . ASN A 1 86 ? -5.590 -12.119 7.028 1.00 92.31 86 ASN A N 1
ATOM 685 C CA . ASN A 1 86 ? -5.998 -13.184 7.921 1.00 92.31 86 ASN A CA 1
ATOM 686 C C . ASN A 1 86 ? -5.385 -12.905 9.298 1.00 92.31 86 ASN A C 1
ATOM 688 O O . ASN A 1 86 ? -4.166 -12.891 9.451 1.00 92.31 86 ASN A O 1
ATOM 692 N N . TYR A 1 87 ? -6.227 -12.667 10.296 1.00 90.06 87 TYR A N 1
ATOM 693 C CA . TYR A 1 87 ? -5.789 -12.365 11.660 1.00 90.06 87 TYR A CA 1
ATOM 694 C C . TYR A 1 87 ? -5.653 -13.604 12.548 1.00 90.06 87 TYR A C 1
ATOM 696 O O . TYR A 1 87 ? -5.119 -13.502 13.651 1.00 90.06 87 TYR A O 1
ATOM 704 N N . ALA A 1 88 ? -6.165 -14.749 12.093 1.00 88.50 88 ALA A N 1
ATOM 705 C CA . ALA A 1 88 ? -6.095 -16.011 12.820 1.00 88.50 88 ALA A CA 1
ATOM 706 C C . ALA A 1 88 ? -4.835 -16.820 12.475 1.00 88.50 88 ALA A C 1
ATOM 708 O O . ALA A 1 88 ? -4.466 -17.709 13.235 1.00 88.50 88 ALA A O 1
ATOM 709 N N . ASP A 1 89 ? -4.187 -16.525 11.344 1.00 88.25 89 ASP A N 1
ATOM 710 C CA . ASP A 1 89 ? -3.063 -17.304 10.820 1.00 88.25 89 ASP A CA 1
ATOM 711 C C . ASP A 1 89 ? -2.083 -16.429 10.007 1.00 88.25 89 ASP A C 1
ATOM 713 O O . ASP A 1 89 ? -2.209 -15.204 9.913 1.00 88.25 89 ASP A O 1
ATOM 717 N N . HIS A 1 90 ? -1.074 -17.059 9.412 1.00 92.31 90 HIS A N 1
ATOM 718 C CA . HIS A 1 90 ? -0.115 -16.449 8.513 1.00 92.31 90 HIS A CA 1
ATOM 719 C C . HIS A 1 90 ? -0.774 -15.840 7.273 1.00 92.31 90 HIS A C 1
ATOM 721 O O . HIS A 1 90 ? -1.682 -16.386 6.648 1.00 92.31 90 HIS A O 1
ATOM 727 N N . ASN A 1 91 ? -0.208 -14.710 6.873 1.00 95.62 91 ASN A N 1
ATOM 728 C CA . ASN A 1 91 ? -0.520 -13.988 5.659 1.00 95.62 91 ASN A CA 1
ATOM 729 C C . ASN A 1 91 ? 0.585 -14.215 4.636 1.00 95.62 91 ASN A C 1
ATOM 731 O O . ASN A 1 91 ? 1.757 -14.314 4.999 1.00 95.62 91 ASN A O 1
ATOM 735 N N . LEU A 1 92 ? 0.225 -14.246 3.357 1.00 97.56 92 LEU A N 1
ATOM 736 C CA . LEU A 1 92 ? 1.168 -14.266 2.246 1.00 97.56 92 LEU A CA 1
ATOM 737 C C . LEU A 1 92 ? 1.093 -12.939 1.492 1.00 97.56 92 LEU A C 1
ATOM 739 O O . LEU A 1 92 ? 0.083 -12.660 0.845 1.00 97.56 92 LEU A O 1
ATOM 743 N N . LEU A 1 93 ? 2.176 -12.166 1.532 1.00 97.56 93 LEU A N 1
ATOM 744 C CA . LEU A 1 93 ? 2.399 -11.038 0.631 1.00 97.56 93 LEU A CA 1
ATOM 745 C C . LEU A 1 93 ? 3.141 -11.549 -0.604 1.00 97.56 93 LEU A C 1
ATOM 747 O O . LEU A 1 93 ? 4.171 -12.214 -0.478 1.00 97.56 93 LEU A O 1
ATOM 751 N N . ALA A 1 94 ? 2.621 -11.229 -1.784 1.00 97.69 94 ALA A N 1
ATOM 752 C CA . ALA A 1 94 ? 3.315 -11.410 -3.049 1.00 97.69 94 ALA A CA 1
ATOM 753 C C . ALA A 1 94 ? 3.393 -10.074 -3.790 1.00 97.69 94 ALA A C 1
ATOM 755 O O . ALA A 1 94 ? 2.403 -9.347 -3.863 1.00 97.69 94 ALA A O 1
ATOM 756 N N . VAL A 1 95 ? 4.556 -9.762 -4.353 1.00 96.12 95 VAL A N 1
ATOM 757 C CA . VAL A 1 95 ? 4.767 -8.573 -5.180 1.00 96.12 95 VAL A CA 1
ATOM 758 C C . VAL A 1 95 ? 5.406 -9.005 -6.487 1.00 96.12 95 VAL A C 1
ATOM 760 O O . VAL A 1 95 ? 6.455 -9.643 -6.474 1.00 96.12 95 VAL A O 1
ATOM 763 N N . ALA A 1 96 ? 4.768 -8.664 -7.600 1.00 93.75 96 ALA A N 1
ATOM 764 C CA . ALA A 1 96 ? 5.372 -8.765 -8.919 1.00 93.75 96 ALA A CA 1
ATOM 765 C C . ALA A 1 96 ? 5.861 -7.381 -9.316 1.00 93.75 96 ALA A C 1
ATOM 767 O O . ALA A 1 96 ? 5.084 -6.426 -9.262 1.00 93.75 96 ALA A O 1
ATOM 768 N N . VAL A 1 97 ? 7.119 -7.286 -9.719 1.00 91.50 97 VAL A N 1
ATOM 769 C CA . VAL A 1 97 ? 7.720 -6.068 -10.257 1.00 91.50 97 VAL A CA 1
ATOM 770 C C . VAL A 1 97 ? 8.112 -6.357 -11.694 1.00 91.50 97 VAL A C 1
ATOM 772 O O . VAL A 1 97 ? 8.768 -7.359 -11.959 1.00 91.50 97 VAL A O 1
ATOM 775 N N . ASP A 1 98 ? 7.654 -5.521 -12.613 1.00 86.88 98 ASP A N 1
ATOM 776 C CA . ASP A 1 98 ? 7.843 -5.696 -14.049 1.00 86.88 98 ASP A CA 1
ATOM 777 C C . ASP A 1 98 ? 8.574 -4.480 -14.615 1.00 86.88 98 ASP A C 1
ATOM 779 O O . ASP A 1 98 ? 8.195 -3.325 -14.351 1.00 86.88 98 ASP A O 1
ATOM 783 N N . ASP A 1 99 ? 9.640 -4.760 -15.358 1.00 73.94 99 ASP A N 1
ATOM 784 C CA . ASP A 1 99 ? 10.413 -3.770 -16.084 1.00 73.94 99 ASP A CA 1
ATOM 785 C C . ASP A 1 99 ? 11.101 -4.376 -17.316 1.00 73.94 99 ASP A C 1
ATOM 787 O O . ASP A 1 99 ? 11.521 -5.536 -17.341 1.00 73.94 99 ASP A O 1
ATOM 791 N N . HIS A 1 100 ? 11.263 -3.528 -18.328 1.00 65.06 100 HIS A N 1
ATOM 792 C CA . HIS A 1 100 ? 11.942 -3.820 -19.578 1.00 65.06 100 HIS A CA 1
ATOM 793 C C . HIS A 1 100 ? 13.303 -3.113 -19.733 1.00 65.06 100 HIS A C 1
ATOM 795 O O . HIS A 1 100 ? 13.929 -3.259 -20.785 1.00 65.06 100 HIS A O 1
ATOM 801 N N . SER A 1 101 ? 13.782 -2.343 -18.737 1.00 61.81 101 SER A N 1
ATOM 802 C CA . SER A 1 101 ? 15.122 -1.719 -18.768 1.00 61.81 101 SER A CA 1
ATOM 803 C C . SER A 1 101 ? 15.630 -1.127 -17.435 1.00 61.81 101 SER A C 1
ATOM 805 O O . SER A 1 101 ? 14.994 -0.251 -16.866 1.00 61.81 101 SER A O 1
ATOM 807 N N . GLY A 1 102 ? 16.865 -1.432 -17.022 1.00 65.06 102 GLY A N 1
ATOM 808 C CA . GLY A 1 102 ? 17.538 -0.768 -15.885 1.00 65.06 102 GLY A CA 1
ATOM 809 C C . GLY A 1 102 ? 17.333 -1.473 -14.539 1.00 65.06 102 GLY A C 1
ATOM 810 O O . GLY A 1 102 ? 16.988 -2.645 -14.525 1.00 65.06 102 GLY A O 1
ATOM 811 N N . VAL A 1 103 ? 17.565 -0.766 -13.423 1.00 66.69 103 VAL A N 1
ATOM 812 C CA . VAL A 1 103 ? 17.491 -1.340 -12.065 1.00 66.69 103 VAL A CA 1
ATOM 813 C C . VAL A 1 103 ? 16.048 -1.700 -11.708 1.00 66.69 103 VAL A C 1
ATOM 815 O O . VAL A 1 103 ? 15.191 -0.817 -11.601 1.00 66.69 103 VAL A O 1
ATOM 818 N N . VAL A 1 104 ? 15.800 -2.988 -11.455 1.00 72.00 104 VAL A N 1
ATOM 819 C CA . VAL A 1 104 ? 14.467 -3.542 -11.164 1.00 72.00 104 VAL A CA 1
ATOM 820 C C . VAL A 1 104 ? 14.409 -4.154 -9.765 1.00 72.00 104 VAL A C 1
ATOM 822 O O . VAL A 1 104 ? 15.290 -4.915 -9.360 1.00 72.00 104 VAL A O 1
ATOM 825 N N . GLY A 1 105 ? 13.331 -3.876 -9.034 1.00 84.25 105 GLY A N 1
ATOM 826 C CA . GLY A 1 105 ? 12.954 -4.577 -7.816 1.00 84.25 105 GLY A CA 1
ATOM 827 C C . GLY A 1 105 ? 12.281 -3.711 -6.755 1.00 84.25 105 GLY A C 1
ATOM 828 O O . GLY A 1 105 ? 11.880 -2.564 -6.969 1.00 84.25 105 GLY A O 1
ATOM 829 N N . LEU A 1 106 ? 12.180 -4.301 -5.565 1.00 86.06 106 LEU A N 1
ATOM 830 C CA . LEU A 1 106 ? 11.848 -3.602 -4.326 1.00 86.06 106 LEU A CA 1
ATOM 831 C C . LEU A 1 106 ? 13.097 -2.866 -3.824 1.00 86.06 106 LEU A C 1
ATOM 833 O O . LEU A 1 106 ? 13.888 -3.418 -3.066 1.00 86.06 106 LEU A O 1
ATOM 837 N N . THR A 1 107 ? 13.297 -1.636 -4.292 1.00 85.62 107 THR A N 1
ATOM 838 C CA . THR A 1 107 ? 14.501 -0.835 -4.008 1.00 85.62 107 THR A CA 1
ATOM 839 C C . THR A 1 107 ? 14.443 -0.106 -2.664 1.00 85.62 107 THR A C 1
ATOM 841 O O . THR A 1 107 ? 15.476 0.322 -2.153 1.00 85.62 107 THR A O 1
ATOM 844 N N . GLY A 1 108 ? 13.256 0.022 -2.066 1.00 85.12 108 GLY A N 1
ATOM 845 C CA . GLY A 1 108 ? 13.058 0.566 -0.723 1.00 85.12 108 GLY A CA 1
ATOM 846 C C . GLY A 1 108 ? 12.492 -0.460 0.267 1.00 85.12 108 GLY A C 1
ATOM 847 O O . GLY A 1 108 ? 12.055 -1.546 -0.125 1.00 85.12 108 GLY A O 1
ATOM 848 N N . PRO A 1 109 ? 12.469 -0.130 1.572 1.00 88.38 109 PRO A N 1
ATOM 849 C CA . PRO A 1 109 ? 11.913 -1.016 2.587 1.00 88.38 109 PRO A CA 1
ATOM 850 C C . PRO A 1 109 ? 10.399 -1.196 2.417 1.00 88.38 109 PRO A C 1
ATOM 852 O O . PRO A 1 109 ? 9.712 -0.332 1.874 1.00 88.38 109 PRO A O 1
ATOM 855 N N . VAL A 1 110 ? 9.877 -2.312 2.930 1.00 92.44 110 VAL A N 1
ATOM 856 C CA . VAL A 1 110 ? 8.435 -2.578 3.001 1.00 92.44 110 VAL A CA 1
ATOM 857 C C . VAL A 1 110 ? 8.049 -2.798 4.458 1.00 92.44 110 VAL A C 1
ATOM 859 O O . VAL A 1 110 ? 8.598 -3.683 5.118 1.00 92.44 110 VAL A O 1
ATOM 862 N N . HIS A 1 111 ? 7.106 -2.003 4.955 1.00 91.94 111 HIS A N 1
ATOM 863 C CA . HIS A 1 111 ? 6.622 -2.064 6.333 1.00 91.94 111 HIS A CA 1
ATOM 864 C C . HIS A 1 111 ? 5.139 -2.420 6.384 1.00 91.94 111 HIS A C 1
ATOM 866 O O . HIS A 1 111 ? 4.366 -2.018 5.519 1.00 91.94 111 HIS A O 1
ATOM 872 N N . LEU A 1 112 ? 4.745 -3.162 7.421 1.00 91.62 112 LEU A N 1
ATOM 873 C CA . LEU A 1 112 ? 3.348 -3.303 7.815 1.00 91.62 112 LEU A CA 1
ATOM 874 C C . LEU A 1 112 ? 3.087 -2.325 8.958 1.00 91.62 112 LEU A C 1
ATOM 876 O O . LEU A 1 112 ? 3.536 -2.547 10.084 1.00 91.62 112 LEU A O 1
ATOM 880 N N . ASP A 1 113 ? 2.340 -1.273 8.662 1.00 89.19 113 ASP A N 1
ATOM 881 C CA . ASP A 1 113 ? 2.005 -0.234 9.621 1.00 89.19 113 ASP A CA 1
ATOM 882 C C . ASP A 1 113 ? 0.606 -0.458 10.183 1.00 89.19 113 ASP A C 1
ATOM 884 O O . ASP A 1 113 ? -0.361 -0.676 9.447 1.00 89.19 113 ASP A O 1
ATOM 888 N N . ARG A 1 114 ? 0.495 -0.332 11.507 1.00 86.94 114 ARG A N 1
ATOM 889 C CA . ARG A 1 114 ? -0.789 -0.239 12.197 1.00 86.94 114 ARG A CA 1
ATOM 890 C C . ARG A 1 114 ? -1.193 1.225 12.298 1.00 86.94 114 ARG A C 1
ATOM 892 O O . ARG A 1 114 ? -0.602 1.984 13.065 1.00 86.94 114 ARG A O 1
ATOM 899 N N . VAL A 1 115 ? -2.248 1.588 11.587 1.00 82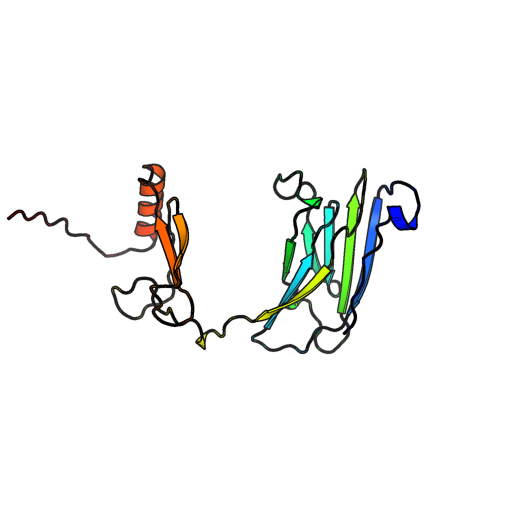.06 115 VAL A N 1
ATOM 900 C CA . VAL A 1 115 ? -2.896 2.890 11.697 1.00 82.06 115 VAL A CA 1
ATOM 901 C C . VAL A 1 115 ? -3.935 2.796 12.807 1.00 82.06 115 VAL A C 1
ATOM 903 O O . VAL A 1 115 ? -4.937 2.086 12.690 1.00 82.06 115 VAL A O 1
ATOM 906 N N . ARG A 1 116 ? -3.688 3.505 13.912 1.00 66.56 116 ARG A N 1
ATOM 907 C CA . ARG A 1 116 ? -4.746 3.770 14.888 1.00 66.56 116 ARG A CA 1
ATOM 908 C C . ARG A 1 116 ? -5.669 4.799 14.265 1.00 66.56 116 ARG A C 1
ATOM 910 O O . ARG A 1 116 ? -5.245 5.929 14.028 1.00 66.56 116 ARG A O 1
ATOM 917 N N . LEU A 1 117 ? -6.908 4.407 13.996 1.00 61.28 117 LEU A N 1
ATOM 918 C CA . LEU A 1 117 ? -7.925 5.418 13.779 1.00 61.28 117 LEU A CA 1
ATOM 919 C C . LEU A 1 117 ? -8.134 6.118 15.127 1.00 61.28 117 LEU A C 1
ATOM 921 O O . LEU A 1 117 ? -8.238 5.422 16.144 1.00 61.28 117 LEU A O 1
ATOM 925 N N . PRO A 1 118 ? -8.165 7.460 15.184 1.00 55.78 118 PRO A N 1
ATOM 926 C CA . PRO A 1 118 ? -8.749 8.107 16.347 1.00 55.78 118 PRO A CA 1
ATOM 927 C C . PRO A 1 118 ? -10.143 7.501 16.531 1.00 55.78 118 PRO A C 1
ATOM 929 O O . PRO A 1 118 ? -10.872 7.315 15.548 1.00 55.78 118 PRO A O 1
ATOM 932 N N . SER A 1 119 ? -10.486 7.112 17.762 1.00 53.56 119 SER A N 1
ATOM 933 C CA . SER A 1 119 ? -11.848 6.677 18.056 1.00 53.56 119 SER A CA 1
ATOM 934 C C . SER A 1 119 ? -12.801 7.749 17.528 1.00 53.56 119 SER A C 1
ATOM 936 O O . SER A 1 119 ? -12.498 8.944 17.588 1.00 53.56 119 SER A O 1
ATOM 938 N N . ALA A 1 120 ? -13.957 7.350 16.999 1.00 50.69 120 ALA A N 1
ATOM 939 C CA . ALA A 1 120 ? -15.004 8.320 16.675 1.00 50.69 120 ALA A CA 1
ATOM 940 C C . ALA A 1 120 ? -15.371 9.179 17.910 1.00 50.69 120 ALA A C 1
ATOM 942 O O . ALA A 1 120 ? -15.819 10.313 17.765 1.00 50.69 120 ALA A O 1
ATOM 943 N N . ASP A 1 121 ? -15.079 8.669 19.111 1.00 51.97 121 ASP A N 1
ATOM 944 C CA . ASP A 1 121 ? -15.213 9.349 20.400 1.00 51.97 121 ASP A CA 1
ATOM 945 C C . ASP A 1 121 ? -14.180 10.471 20.630 1.00 51.97 121 ASP A C 1
ATOM 947 O O . ASP A 1 121 ? -14.379 11.317 21.498 1.00 51.97 121 ASP A O 1
ATOM 951 N N . GLY A 1 122 ? -13.088 10.494 19.861 1.00 48.56 122 GLY A N 1
ATOM 952 C CA . GLY A 1 122 ? -11.958 11.416 20.001 1.00 48.56 122 GLY A CA 1
ATOM 953 C C . GLY A 1 122 ? -11.907 12.544 18.970 1.00 48.56 122 GLY A C 1
ATOM 954 O O . GLY A 1 122 ? -10.948 13.314 18.966 1.00 48.56 122 GLY A O 1
ATOM 955 N N . ASN A 1 123 ? -12.907 12.678 18.093 1.00 45.31 123 ASN A N 1
ATOM 956 C CA . ASN A 1 123 ? -13.009 13.883 17.275 1.00 45.31 123 ASN A CA 1
ATOM 957 C C . ASN A 1 123 ? -13.636 15.003 18.123 1.00 45.31 123 ASN A C 1
ATOM 959 O O . ASN A 1 123 ? -14.859 15.122 18.227 1.00 45.31 123 ASN A O 1
ATOM 963 N N . LEU A 1 124 ? -12.788 15.795 18.787 1.00 51.28 124 LEU A N 1
ATOM 964 C CA . LEU A 1 124 ? -13.222 16.899 19.655 1.00 51.28 124 LEU A CA 1
ATOM 965 C C . LEU A 1 124 ? -13.907 18.025 18.864 1.00 51.28 124 LEU A C 1
ATOM 967 O O . LEU A 1 124 ? -14.736 18.752 19.408 1.00 51.28 124 LEU A O 1
ATOM 971 N N . ILE A 1 125 ? -13.638 18.136 17.559 1.00 50.44 125 ILE A N 1
ATOM 972 C CA . ILE A 1 125 ? -14.295 19.120 16.696 1.00 50.44 125 ILE A CA 1
ATOM 973 C C . ILE A 1 125 ? -15.535 18.489 16.065 1.00 50.44 125 ILE A C 1
ATOM 975 O O . ILE A 1 125 ? -15.525 17.971 14.951 1.00 50.44 125 ILE A O 1
ATOM 979 N N . ARG A 1 126 ? -16.640 18.572 16.805 1.00 45.84 126 ARG A N 1
ATOM 980 C CA . ARG A 1 126 ? -17.981 18.164 16.352 1.00 45.84 126 ARG A CA 1
ATOM 981 C C . ARG A 1 126 ? -18.641 19.195 15.429 1.00 45.84 126 ARG A C 1
ATOM 983 O O . ARG A 1 126 ? -19.676 18.915 14.835 1.00 45.84 126 ARG A O 1
ATOM 990 N N . ASN A 1 127 ? -18.062 20.395 15.333 1.00 46.78 127 ASN A N 1
ATOM 991 C CA . ASN A 1 127 ? -18.584 21.513 14.557 1.00 46.78 127 ASN A CA 1
ATOM 992 C C . ASN A 1 127 ? -17.440 22.389 14.027 1.00 46.78 127 ASN A C 1
ATOM 994 O O . ASN A 1 127 ? -16.938 23.245 14.742 1.00 46.78 127 ASN A O 1
ATOM 998 N N . GLY A 1 128 ? -17.055 22.213 12.763 1.00 51.31 128 GLY A N 1
ATOM 999 C CA . GLY A 1 128 ? -16.059 23.082 12.122 1.00 51.31 128 GLY A CA 1
ATOM 1000 C C . GLY A 1 128 ? -16.598 24.448 11.675 1.00 51.31 128 GLY A C 1
ATOM 1001 O O . GLY A 1 128 ? -15.839 25.224 11.105 1.00 51.31 128 GLY A O 1
ATOM 1002 N N . SER A 1 129 ? -17.895 24.731 11.869 1.00 56.09 129 SER A N 1
ATOM 1003 C CA . SER A 1 129 ? -18.521 26.005 11.473 1.00 56.09 129 SER A CA 1
ATOM 1004 C C . SER A 1 129 ? -18.885 26.920 12.643 1.00 56.09 129 SER A C 1
ATOM 1006 O O . SER A 1 129 ? -19.066 28.104 12.416 1.00 56.09 129 SER A O 1
ATOM 1008 N N . PHE A 1 130 ? -19.017 26.391 13.867 1.00 54.53 130 PHE A N 1
ATOM 1009 C CA . PHE A 1 130 ? -19.337 27.084 15.133 1.00 54.53 130 PHE A CA 1
ATOM 1010 C C . PHE A 1 130 ? -20.615 27.950 15.186 1.00 54.53 130 PHE A C 1
ATOM 1012 O O . PHE A 1 130 ? -20.974 28.421 16.258 1.00 54.53 130 PHE A O 1
ATOM 1019 N N . GLU A 1 131 ? -21.368 28.107 14.096 1.00 54.41 131 GLU A N 1
ATOM 1020 C CA . GLU A 1 131 ? -22.359 29.193 14.011 1.00 54.41 131 GLU A CA 1
ATOM 1021 C C . GLU A 1 131 ? -23.814 28.804 14.345 1.00 54.41 131 GLU A C 1
ATOM 1023 O O . GLU A 1 131 ? -24.622 29.694 14.603 1.00 54.41 131 GLU A O 1
ATOM 1028 N N . ARG A 1 132 ? -24.218 27.517 14.292 1.00 49.00 132 ARG A N 1
ATOM 1029 C CA . ARG A 1 132 ? -25.661 27.140 14.319 1.00 49.00 132 ARG A CA 1
ATOM 1030 C C . ARG A 1 132 ? -26.033 25.819 15.009 1.00 49.00 132 ARG A C 1
ATOM 1032 O O . ARG A 1 132 ? -26.963 25.140 14.580 1.00 49.00 132 ARG A O 1
ATOM 1039 N N . GLY A 1 133 ? -25.352 25.462 16.095 1.00 55.81 133 GLY A N 1
ATOM 1040 C CA . GLY A 1 133 ? -25.685 24.258 16.872 1.00 55.81 133 GLY A CA 1
ATOM 1041 C C . GLY A 1 133 ? -25.328 22.934 16.175 1.00 55.81 133 GLY A C 1
ATOM 1042 O O . GLY A 1 133 ? -24.702 22.918 15.115 1.00 55.81 133 GLY A O 1
ATOM 1043 N N . MET A 1 134 ? -25.663 21.811 16.822 1.00 49.41 134 MET A N 1
ATOM 1044 C CA . MET A 1 134 ? -25.290 20.464 16.362 1.00 49.41 134 MET A CA 1
ATOM 1045 C C . MET A 1 134 ? -26.045 20.090 15.078 1.00 49.41 134 MET A C 1
ATOM 1047 O O . MET A 1 134 ? -27.271 20.141 15.040 1.00 49.41 134 MET A O 1
ATOM 1051 N N . SER A 1 135 ? -25.315 19.690 14.036 1.00 54.38 135 SER A N 1
ATOM 1052 C CA . SER A 1 135 ? -25.871 19.197 12.770 1.00 54.38 135 SER A CA 1
ATOM 1053 C C . SER A 1 135 ? -25.074 17.994 12.261 1.00 54.38 135 SER A C 1
ATOM 1055 O O . SER A 1 135 ? -24.001 17.690 12.786 1.00 54.38 135 SER A O 1
ATOM 1057 N N . GLU A 1 136 ? -25.617 17.283 11.271 1.00 50.81 136 GLU A N 1
ATOM 1058 C CA . GLU A 1 136 ? -24.914 16.184 10.607 1.00 50.81 136 GLU A CA 1
ATOM 1059 C C . GLU A 1 136 ? -23.654 16.666 9.873 1.00 50.81 136 GLU A C 1
ATOM 1061 O O . GLU A 1 136 ? -23.526 17.832 9.496 1.00 50.81 136 GLU A O 1
ATOM 1066 N N . TRP A 1 137 ? -22.724 15.738 9.640 1.00 54.81 137 TRP A N 1
ATOM 1067 C CA . TRP A 1 137 ? -21.478 15.996 8.925 1.00 54.81 137 TRP A CA 1
ATOM 1068 C C . TRP A 1 137 ? -21.726 16.623 7.551 1.00 54.81 137 TRP A C 1
ATOM 1070 O O . TRP A 1 137 ? -22.328 16.013 6.669 1.00 54.81 137 TRP A O 1
ATOM 1080 N N . GLN A 1 138 ? -21.179 17.819 7.337 1.00 51.38 138 GLN A N 1
ATOM 1081 C CA . GLN A 1 138 ? -21.164 18.467 6.030 1.00 51.38 138 GLN A CA 1
ATOM 1082 C C . GLN A 1 138 ? -19.752 18.477 5.454 1.00 51.38 138 GLN A C 1
ATOM 1084 O O . GLN A 1 138 ? -18.759 18.669 6.157 1.00 51.38 138 GLN A O 1
ATOM 1089 N N . ARG A 1 139 ? -19.651 18.297 4.136 1.00 48.28 139 ARG A N 1
ATOM 1090 C CA . ARG A 1 139 ? -18.379 18.406 3.424 1.00 48.28 139 ARG A CA 1
ATOM 1091 C C . ARG A 1 139 ? -17.933 19.868 3.398 1.00 48.28 139 ARG A C 1
ATOM 1093 O O . ARG A 1 139 ? -18.463 20.659 2.619 1.00 48.28 139 ARG A O 1
ATOM 1100 N N . SER A 1 140 ? -16.921 20.215 4.191 1.00 54.12 140 SER A N 1
ATOM 1101 C CA . SER A 1 140 ? -16.270 21.523 4.083 1.00 54.12 140 SER A CA 1
ATOM 1102 C C . SER A 1 140 ? -15.425 21.568 2.808 1.00 54.12 140 SER A C 1
ATOM 1104 O O . SER A 1 140 ? -14.435 20.851 2.679 1.00 54.12 140 SER A O 1
ATOM 1106 N N . THR A 1 141 ? -15.850 22.372 1.830 1.00 55.25 141 THR A N 1
ATOM 1107 C CA . THR A 1 141 ? -15.085 22.616 0.599 1.00 55.25 141 THR A CA 1
ATOM 1108 C C . THR A 1 141 ? -14.470 24.002 0.677 1.00 55.25 141 THR A C 1
ATOM 1110 O O . THR A 1 141 ? -15.148 25.009 0.467 1.00 55.25 141 THR A O 1
ATOM 1113 N N . MET A 1 142 ? -13.178 24.049 0.986 1.00 63.16 142 MET A N 1
ATOM 1114 C CA . MET A 1 142 ? -12.391 25.277 0.975 1.00 63.16 142 MET A CA 1
ATOM 1115 C C . MET A 1 142 ? -11.734 25.441 -0.398 1.00 63.16 142 MET A C 1
ATOM 1117 O O . MET A 1 142 ? -11.150 24.501 -0.931 1.00 63.16 142 MET A O 1
ATOM 1121 N N . VAL A 1 143 ? -11.866 26.625 -0.996 1.00 59.59 143 VAL A N 1
ATOM 1122 C CA . VAL A 1 143 ? -11.278 26.963 -2.300 1.00 59.59 143 VAL A CA 1
ATOM 1123 C C . VAL A 1 143 ? -10.443 28.219 -2.107 1.00 59.59 143 VAL A C 1
ATOM 1125 O O . VAL A 1 143 ? -10.980 29.223 -1.644 1.00 59.59 143 VAL A O 1
ATOM 1128 N N . GLY A 1 144 ? -9.156 28.156 -2.443 1.00 67.88 144 GLY A N 1
ATOM 1129 C CA . GLY A 1 144 ? -8.181 29.222 -2.213 1.00 67.88 144 GLY A CA 1
ATOM 1130 C C . GLY A 1 144 ? -6.762 28.671 -2.092 1.00 67.88 144 GLY A C 1
ATOM 1131 O O . GLY A 1 144 ? -6.565 27.457 -2.097 1.00 67.88 144 GLY A O 1
ATOM 1132 N N . GLU A 1 145 ? -5.786 29.568 -2.007 1.00 66.50 145 GLU A N 1
ATOM 1133 C CA . GLU A 1 145 ? -4.425 29.226 -1.603 1.00 66.50 145 GLU A CA 1
ATOM 1134 C C . GLU A 1 145 ? -4.342 29.381 -0.082 1.00 66.50 145 GLU A C 1
ATOM 1136 O O . GLU A 1 145 ? -4.714 30.415 0.476 1.00 66.50 145 GLU A O 1
ATOM 1141 N N . PHE A 1 146 ? -3.926 28.316 0.597 1.00 75.94 146 PHE A N 1
ATOM 1142 C CA . PHE A 1 146 ? -3.875 28.260 2.051 1.00 75.94 146 PHE A CA 1
ATOM 1143 C C . PHE A 1 146 ? -2.449 27.996 2.492 1.00 75.94 146 PHE A C 1
ATOM 1145 O O . PHE A 1 146 ? -1.763 27.140 1.937 1.00 75.94 146 PHE A O 1
ATOM 1152 N N . ILE A 1 147 ? -2.037 28.717 3.522 1.00 75.56 147 ILE A N 1
ATOM 1153 C CA . ILE A 1 147 ? -0.828 28.439 4.271 1.00 75.56 147 ILE A CA 1
ATOM 1154 C C . ILE A 1 147 ? -1.245 27.757 5.560 1.00 75.56 147 ILE A C 1
ATOM 1156 O O . ILE A 1 147 ? -2.162 28.211 6.241 1.00 75.56 147 ILE A O 1
ATOM 1160 N N . TYR A 1 148 ? -0.577 26.652 5.857 1.00 77.12 148 TYR A N 1
ATOM 1161 C CA . TYR A 1 148 ? -0.700 25.957 7.123 1.00 77.12 148 TYR A CA 1
ATOM 1162 C C . TYR A 1 148 ? 0.521 26.267 7.984 1.00 77.12 148 TYR A C 1
ATOM 1164 O O . TYR A 1 148 ? 1.651 26.072 7.534 1.00 77.12 148 TYR A O 1
ATOM 1172 N N . GLU A 1 149 ? 0.289 26.704 9.215 1.00 78.75 149 GLU A N 1
ATOM 1173 C CA . GLU A 1 149 ? 1.323 26.964 10.215 1.00 78.75 149 GLU A CA 1
ATOM 1174 C C . GLU A 1 149 ? 0.950 26.263 11.524 1.00 78.75 149 GLU A C 1
ATOM 1176 O O . GLU A 1 149 ? -0.219 26.213 11.904 1.00 78.75 149 GLU A O 1
ATOM 1181 N N . SER A 1 150 ? 1.936 25.686 12.211 1.00 71.44 150 SER A N 1
ATOM 1182 C CA . SER A 1 150 ? 1.735 25.184 13.572 1.00 71.44 150 SER A CA 1
ATOM 1183 C C . SER A 1 150 ? 1.926 26.330 14.559 1.00 71.44 150 SER A C 1
ATOM 1185 O O . SER A 1 150 ? 3.025 26.880 14.631 1.00 71.44 150 SER A O 1
ATOM 1187 N N . ASP A 1 151 ? 0.896 26.647 15.330 1.00 71.62 151 ASP A N 1
ATOM 1188 C CA . ASP A 1 151 ? 0.932 27.648 16.389 1.00 71.62 151 ASP A CA 1
ATOM 1189 C C . ASP A 1 151 ? 1.035 26.937 17.744 1.00 71.62 151 ASP A C 1
ATOM 1191 O O . ASP A 1 151 ? 0.255 26.043 18.060 1.00 71.62 151 ASP A O 1
ATOM 1195 N N . ARG A 1 152 ? 2.045 27.286 18.540 1.00 70.94 152 ARG A N 1
ATOM 1196 C CA . ARG A 1 152 ? 2.239 26.734 19.891 1.00 70.94 152 ARG A CA 1
ATOM 1197 C C . ARG A 1 152 ? 1.823 27.708 20.990 1.00 70.94 152 ARG A C 1
ATOM 1199 O O . ARG A 1 152 ? 1.696 27.304 22.141 1.00 70.94 152 ARG A O 1
ATOM 1206 N N . GLU A 1 153 ? 1.610 28.971 20.644 1.00 69.81 153 GLU A N 1
ATOM 1207 C CA . GLU A 1 153 ? 1.286 30.037 21.588 1.00 69.81 153 GLU A CA 1
ATOM 1208 C C . GLU A 1 153 ? -0.216 30.065 21.877 1.00 69.81 153 GLU A C 1
ATOM 1210 O O . GLU A 1 153 ? -0.618 30.177 23.034 1.00 69.81 153 GLU A O 1
ATOM 1215 N N . THR A 1 154 ? -1.048 29.858 20.853 1.00 55.56 154 THR A N 1
ATOM 1216 C CA . THR A 1 154 ? -2.508 29.808 20.993 1.00 55.56 154 THR A CA 1
ATOM 1217 C C . THR A 1 154 ? -3.004 28.361 20.914 1.00 55.56 154 THR A C 1
ATOM 1219 O O . THR A 1 154 ? -3.294 27.841 19.836 1.00 55.56 154 THR A O 1
ATOM 1222 N N . HIS A 1 155 ? -3.104 27.672 22.054 1.00 51.44 155 HIS A N 1
ATOM 1223 C CA . HIS A 1 155 ? -3.658 26.315 22.132 1.00 51.44 155 HIS A CA 1
ATOM 1224 C C . HIS A 1 155 ? -4.961 26.304 22.941 1.00 51.44 155 HIS A C 1
ATOM 1226 O O . HIS A 1 155 ? -5.012 26.780 24.070 1.00 51.44 155 HIS A O 1
ATOM 1232 N N . LEU A 1 156 ? -6.035 25.786 22.336 1.00 48.19 156 LEU A N 1
ATOM 1233 C CA . LEU A 1 156 ? -7.327 25.623 23.014 1.00 48.19 156 LEU A CA 1
ATOM 1234 C C . LEU A 1 156 ? -7.379 24.322 23.827 1.00 48.19 156 LEU A C 1
ATOM 1236 O O . LEU A 1 156 ? -8.038 24.328 24.852 1.00 48.19 156 LEU A O 1
ATOM 1240 N N . ASP A 1 157 ? -6.667 23.270 23.387 1.00 42.97 157 ASP A N 1
ATOM 1241 C CA . ASP A 1 157 ? -6.347 22.033 24.121 1.00 42.97 157 ASP A CA 1
ATOM 1242 C C . ASP A 1 157 ? -5.183 21.301 23.397 1.00 42.97 157 ASP A C 1
ATOM 1244 O O . ASP A 1 157 ? -5.280 21.023 22.198 1.00 42.97 157 ASP A O 1
ATOM 1248 N N . GLY A 1 158 ? -4.080 20.991 24.097 1.00 53.59 158 GLY A N 1
ATOM 1249 C CA . GLY A 1 158 ? -2.875 20.322 23.554 1.00 53.59 158 GLY A CA 1
ATOM 1250 C C . GLY A 1 158 ? -1.623 21.216 23.429 1.00 53.59 158 GLY A C 1
ATOM 1251 O O . GLY A 1 158 ? -1.683 22.409 23.680 1.00 53.59 158 GLY A O 1
ATOM 1252 N N . GLU A 1 159 ? -0.476 20.638 23.040 1.00 52.88 159 GLU A N 1
ATOM 1253 C CA . GLU A 1 159 ? 0.840 21.328 22.953 1.00 52.88 159 GLU A CA 1
ATOM 1254 C C . GLU A 1 159 ? 1.010 22.227 21.704 1.00 52.88 159 GLU A C 1
ATOM 1256 O O . GLU A 1 159 ? 2.001 22.945 21.566 1.00 52.88 159 GLU A O 1
ATOM 1261 N N . ALA A 1 160 ? 0.089 22.138 20.740 1.00 61.41 160 ALA A N 1
ATOM 1262 C CA . ALA A 1 160 ? 0.087 22.943 19.520 1.00 61.41 160 ALA A CA 1
ATOM 1263 C C . ALA A 1 160 ? -1.310 22.966 18.883 1.00 61.41 160 ALA A C 1
ATOM 1265 O O . ALA A 1 160 ? -2.055 21.989 18.964 1.00 61.41 160 ALA A O 1
ATOM 1266 N N . SER A 1 161 ? -1.624 24.047 18.177 1.00 69.19 161 SER A N 1
ATOM 1267 C CA . SER A 1 161 ? -2.746 24.174 17.254 1.00 69.19 161 SER A CA 1
ATOM 1268 C C . SER A 1 161 ? -2.243 24.334 15.810 1.00 69.19 161 SER A C 1
ATOM 1270 O O . SER A 1 161 ? -1.073 24.619 15.549 1.00 69.19 161 SER A O 1
ATOM 1272 N N . GLY A 1 162 ? -3.115 24.065 14.839 1.00 74.12 162 GLY A N 1
ATOM 1273 C CA . GLY A 1 162 ? -2.837 24.297 13.422 1.00 74.12 162 GLY A CA 1
ATOM 1274 C C . GLY A 1 162 ? -3.634 25.496 12.924 1.00 74.12 162 GLY A C 1
ATOM 1275 O O . GLY A 1 162 ? -4.860 25.497 13.029 1.00 74.12 162 GLY A O 1
ATOM 1276 N N . VAL A 1 163 ? -2.958 26.487 12.350 1.00 76.06 163 VAL A N 1
ATOM 1277 C CA . VAL A 1 163 ? -3.573 27.675 11.751 1.00 76.06 163 VAL A CA 1
ATOM 1278 C C . VAL A 1 163 ? -3.570 27.520 10.235 1.00 76.06 163 VAL A C 1
ATOM 1280 O O . VAL A 1 163 ? -2.529 27.324 9.612 1.00 76.06 163 VAL A O 1
ATOM 1283 N N . LEU A 1 164 ? -4.755 27.607 9.629 1.00 73.25 164 LEU A N 1
ATOM 1284 C CA . LEU A 1 164 ? -4.924 27.676 8.179 1.00 73.25 164 LEU A CA 1
ATOM 1285 C C . LEU A 1 164 ? -5.257 29.113 7.775 1.00 73.25 164 LEU A C 1
ATOM 1287 O O . LEU A 1 164 ? -6.365 29.592 8.012 1.00 73.25 164 LEU A O 1
ATOM 1291 N N . THR A 1 165 ? -4.321 29.778 7.106 1.00 76.38 165 THR A N 1
ATOM 1292 C CA . THR A 1 165 ? -4.472 31.153 6.624 1.00 76.38 165 THR A CA 1
ATOM 1293 C C . THR A 1 165 ? -4.672 31.155 5.116 1.00 76.38 165 THR A C 1
ATOM 1295 O O . THR A 1 165 ? -3.806 30.717 4.363 1.00 76.38 165 THR A O 1
ATOM 1298 N N . CYS A 1 166 ? -5.800 31.680 4.638 1.00 72.75 166 CYS A N 1
ATOM 1299 C CA . CYS A 1 166 ? -6.000 31.896 3.205 1.00 72.75 166 CYS A CA 1
ATOM 1300 C C . CYS A 1 166 ? -5.105 33.055 2.735 1.00 72.75 166 CYS A C 1
ATOM 1302 O O . CYS A 1 166 ? -5.352 34.205 3.102 1.00 72.75 166 CYS A O 1
ATOM 1304 N N . LYS A 1 167 ? -4.094 32.783 1.902 1.00 71.25 167 LYS A N 1
ATOM 1305 C CA . LYS A 1 167 ? -3.315 33.827 1.228 1.00 71.25 167 LYS A CA 1
ATOM 1306 C C . LYS A 1 167 ? -3.871 34.049 -0.171 1.00 71.25 167 LYS A C 1
ATOM 1308 O O . LYS A 1 167 ? -3.871 33.161 -1.006 1.00 71.25 167 LYS A O 1
ATOM 1313 N N . GLY A 1 168 ? -4.331 35.267 -0.430 1.00 63.75 168 GLY A N 1
ATOM 1314 C CA . GLY A 1 168 ? -4.645 35.731 -1.779 1.00 63.75 168 GLY A CA 1
ATOM 1315 C C . GLY A 1 168 ? -6.111 36.083 -2.012 1.00 63.75 168 GLY A C 1
ATOM 1316 O O . GLY A 1 168 ? -7.033 35.556 -1.388 1.00 63.75 168 GLY A O 1
ATOM 1317 N N . LYS A 1 169 ? -6.325 37.004 -2.958 1.00 58.69 169 LYS A N 1
ATOM 1318 C CA . LYS A 1 169 ? -7.649 37.266 -3.525 1.00 58.69 169 LYS A CA 1
ATOM 1319 C C . LYS A 1 169 ? -8.057 36.043 -4.341 1.00 58.69 169 LYS A C 1
ATOM 1321 O O . LYS A 1 169 ? -7.345 35.634 -5.255 1.00 58.69 169 LYS A O 1
ATOM 1326 N N . LEU A 1 170 ? -9.209 35.463 -4.016 1.00 59.50 170 LEU A N 1
ATOM 1327 C CA . LEU A 1 170 ? -9.791 34.387 -4.811 1.00 59.50 170 LEU A CA 1
ATOM 1328 C C . LEU A 1 170 ? -9.969 34.875 -6.252 1.00 59.50 170 LEU A C 1
ATOM 1330 O O . LEU A 1 170 ? -10.579 35.918 -6.482 1.00 59.50 170 LEU A O 1
ATOM 1334 N N . SER A 1 171 ? -9.444 34.122 -7.219 1.00 64.69 171 SER A N 1
ATOM 1335 C CA . SER A 1 171 ? -9.738 34.369 -8.630 1.00 64.69 171 SER A CA 1
ATOM 1336 C C . SER A 1 171 ? -11.249 34.270 -8.874 1.00 64.69 171 SER A C 1
ATOM 1338 O O . SER A 1 171 ? -11.952 33.555 -8.155 1.00 64.69 171 SER A O 1
ATOM 1340 N N . GLU A 1 172 ? -11.765 34.921 -9.919 1.00 64.94 172 GLU A N 1
ATOM 1341 C CA . GLU A 1 172 ? -13.190 34.824 -10.277 1.00 64.94 172 GLU A CA 1
ATOM 1342 C C . GLU A 1 172 ? -13.626 33.356 -10.457 1.00 64.94 172 GLU A C 1
ATOM 1344 O O . GLU A 1 172 ? -14.702 32.951 -10.024 1.00 64.94 172 GLU A O 1
ATOM 1349 N N . ARG A 1 173 ? -12.736 32.495 -10.971 1.00 63.25 173 ARG A N 1
ATOM 1350 C CA . ARG A 1 173 ? -12.958 31.043 -11.056 1.00 63.25 173 ARG A CA 1
ATOM 1351 C C . ARG A 1 173 ? -13.129 30.391 -9.678 1.00 63.25 173 ARG A C 1
ATOM 1353 O O . ARG A 1 173 ? -14.015 29.553 -9.510 1.00 63.25 173 ARG A O 1
ATOM 1360 N N . HIS A 1 174 ? -12.320 30.773 -8.691 1.00 60.34 174 HIS A N 1
ATOM 1361 C CA . HIS A 1 174 ? -12.461 30.306 -7.310 1.00 60.34 174 HIS A CA 1
ATOM 1362 C C . HIS A 1 174 ? -13.745 30.832 -6.654 1.00 60.34 174 HIS A C 1
ATOM 1364 O O . HIS A 1 174 ? -14.409 30.080 -5.940 1.00 60.34 174 HIS A O 1
ATOM 1370 N N . LEU A 1 175 ? -14.158 32.068 -6.953 1.00 61.62 175 LEU A N 1
ATOM 1371 C CA . LEU A 1 175 ? -15.439 32.626 -6.504 1.00 61.62 175 LEU A CA 1
ATOM 1372 C C . LEU A 1 175 ? -16.637 31.878 -7.107 1.00 61.62 175 LEU A C 1
ATOM 1374 O O . LEU A 1 175 ? -17.598 31.592 -6.395 1.00 61.62 175 LEU A O 1
ATOM 1378 N N . GLN A 1 176 ? -16.577 31.495 -8.384 1.00 63.34 176 GLN A N 1
ATOM 1379 C CA . GLN A 1 176 ? -17.620 30.705 -9.051 1.00 63.34 176 GLN A CA 1
ATOM 1380 C C . GLN A 1 176 ? -17.710 29.273 -8.505 1.00 63.34 176 GLN A C 1
ATOM 1382 O O . GLN A 1 176 ? -18.809 28.763 -8.279 1.00 63.34 176 GLN A O 1
ATOM 1387 N N . LEU A 1 177 ? -16.571 28.62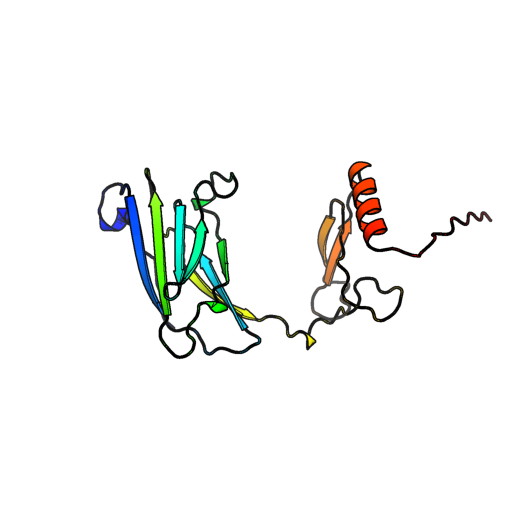6 -8.233 1.00 58.88 177 LEU A N 1
ATOM 1388 C CA . LEU A 1 177 ? -16.534 27.311 -7.579 1.00 58.88 177 LEU A CA 1
ATOM 1389 C C . LEU A 1 177 ? -17.068 27.380 -6.147 1.00 58.88 177 LEU A C 1
ATOM 1391 O O . LEU A 1 177 ? -17.861 26.526 -5.755 1.00 58.88 177 LEU A O 1
ATOM 1395 N N . ARG A 1 178 ? -16.720 28.434 -5.401 1.00 58.19 178 ARG A N 1
ATOM 1396 C CA . ARG A 1 178 ? -17.275 28.700 -4.071 1.00 58.19 178 ARG A CA 1
ATOM 1397 C C . ARG A 1 178 ? -18.788 28.916 -4.141 1.00 58.19 178 ARG A C 1
ATOM 1399 O O . ARG A 1 178 ? -19.511 28.280 -3.386 1.00 58.19 178 ARG A O 1
ATOM 1406 N N . LYS A 1 179 ? -19.294 29.710 -5.094 1.00 57.81 179 LYS A N 1
ATOM 1407 C CA . LYS A 1 179 ? -20.741 29.876 -5.329 1.00 57.81 179 LYS A CA 1
ATOM 1408 C C . LYS A 1 179 ? -21.422 28.543 -5.649 1.00 57.81 179 LYS A C 1
ATOM 1410 O O . LYS A 1 179 ? -22.477 28.280 -5.087 1.00 57.81 179 LYS A O 1
ATOM 1415 N N . LYS A 1 180 ? -20.847 27.685 -6.499 1.00 56.06 180 LYS A N 1
ATOM 1416 C CA . LYS A 1 180 ? -21.412 26.356 -6.810 1.00 56.06 180 LYS A CA 1
ATOM 1417 C C . LYS A 1 180 ? -21.415 25.417 -5.599 1.00 56.06 180 LYS A C 1
ATOM 1419 O O . LYS A 1 180 ? -22.428 24.772 -5.349 1.00 56.06 180 LYS A O 1
ATOM 1424 N N . ALA A 1 181 ? -20.327 25.390 -4.829 1.00 50.66 181 ALA A N 1
ATOM 1425 C CA . ALA A 1 181 ? -20.230 24.615 -3.591 1.00 50.66 181 ALA A CA 1
ATOM 1426 C C . ALA A 1 181 ? -21.234 25.093 -2.526 1.00 50.66 181 ALA A C 1
ATOM 1428 O O . ALA A 1 181 ? -21.784 24.280 -1.793 1.00 50.66 181 ALA A O 1
ATOM 1429 N N . TRP A 1 182 ? -21.525 26.398 -2.483 1.00 45.62 182 TRP A N 1
ATOM 1430 C CA . TRP A 1 182 ? -22.532 26.983 -1.594 1.00 45.62 182 TRP A CA 1
ATOM 1431 C C . TRP A 1 182 ? -23.977 26.745 -2.073 1.00 45.62 182 TRP A C 1
ATOM 1433 O O . TRP A 1 182 ? -24.844 26.462 -1.252 1.00 45.62 182 TRP A O 1
ATOM 1443 N N . HIS A 1 183 ? -24.258 26.789 -3.383 1.00 37.69 183 HIS A N 1
ATOM 1444 C CA . HIS A 1 183 ? -25.605 26.521 -3.920 1.00 37.69 183 HIS A CA 1
ATOM 1445 C C . HIS A 1 183 ? -26.014 25.043 -3.834 1.00 37.69 183 HIS A C 1
ATOM 1447 O O . HIS A 1 183 ? -27.202 24.758 -3.700 1.00 37.69 183 HIS A O 1
ATOM 1453 N N . ALA A 1 184 ? -25.060 24.106 -3.870 1.00 40.28 184 ALA A N 1
ATOM 1454 C CA . ALA A 1 184 ? -25.341 22.682 -3.669 1.00 40.28 184 ALA A CA 1
ATOM 1455 C C . ALA A 1 184 ? -25.789 22.354 -2.229 1.00 40.28 184 ALA A C 1
ATOM 1457 O O . ALA A 1 184 ? -26.450 21.343 -2.011 1.00 40.28 184 ALA A O 1
ATOM 1458 N N . SER A 1 185 ? -25.479 23.229 -1.268 1.00 34.69 185 SER A N 1
ATOM 1459 C CA . SER A 1 185 ? -25.698 22.991 0.165 1.00 34.69 185 SER A CA 1
ATOM 1460 C C . SER A 1 185 ? -26.808 23.851 0.781 1.00 34.69 185 SER A C 1
ATOM 1462 O O . SER A 1 185 ? -27.116 23.694 1.957 1.00 34.69 185 SER A O 1
ATOM 1464 N N . ILE A 1 186 ? -27.421 24.772 0.025 1.00 31.66 186 ILE A N 1
ATOM 1465 C CA . ILE A 1 186 ? -28.346 25.773 0.578 1.00 31.66 186 ILE A CA 1
ATOM 1466 C C . ILE A 1 186 ? -29.622 25.864 -0.276 1.00 31.66 186 ILE A C 1
ATOM 1468 O O . ILE A 1 186 ? -29.814 26.780 -1.074 1.00 31.66 186 ILE A O 1
ATOM 1472 N N . LYS A 1 187 ? -30.577 24.952 -0.046 1.00 30.06 187 LYS A N 1
ATOM 1473 C CA . LYS A 1 187 ? -31.997 25.332 -0.134 1.00 30.06 187 LYS A CA 1
ATOM 1474 C C . LYS A 1 187 ? -32.328 26.032 1.185 1.00 30.06 187 LYS A C 1
ATOM 1476 O O . LYS A 1 187 ? -32.477 25.376 2.205 1.00 30.06 187 LYS A O 1
ATOM 1481 N N . ARG A 1 188 ? -32.480 27.357 1.113 1.00 34.91 188 ARG A N 1
ATOM 1482 C CA . ARG A 1 188 ? -32.741 28.324 2.201 1.00 34.91 188 ARG A CA 1
ATOM 1483 C C . ARG A 1 188 ? -31.502 28.743 2.979 1.00 34.91 188 ARG A C 1
ATOM 1485 O O . ARG A 1 188 ? -31.113 28.086 3.927 1.00 34.91 188 ARG A O 1
ATOM 1492 N N . LEU A 1 189 ? -30.978 29.907 2.607 1.00 27.67 189 LEU A N 1
ATOM 1493 C CA . LEU A 1 189 ? -30.612 31.008 3.499 1.00 27.67 189 LEU A CA 1
ATOM 1494 C C . LEU A 1 189 ? -30.362 32.232 2.612 1.00 27.67 189 LEU A C 1
ATOM 1496 O O . LEU A 1 189 ? -29.405 32.275 1.844 1.00 27.67 189 LEU A O 1
ATOM 1500 N N . ARG A 1 190 ? -31.284 33.200 2.658 1.00 26.89 190 ARG A N 1
ATOM 1501 C CA . ARG A 1 190 ? -31.099 34.514 2.031 1.00 26.89 190 ARG A CA 1
ATOM 1502 C C . ARG A 1 190 ? -30.067 35.284 2.852 1.00 26.89 190 ARG A C 1
ATOM 1504 O O . ARG A 1 190 ? -30.241 35.423 4.059 1.00 26.89 190 ARG A O 1
ATOM 1511 N N . CYS A 1 191 ? -29.032 35.797 2.198 1.00 27.27 191 CYS A N 1
ATOM 1512 C CA . CYS A 1 191 ? -28.136 36.779 2.792 1.00 27.27 191 CYS A CA 1
ATOM 1513 C C . CYS A 1 191 ? -28.785 38.158 2.622 1.00 27.27 191 CYS A C 1
ATOM 1515 O O . CYS A 1 191 ? -29.036 38.582 1.494 1.00 27.27 191 CYS A O 1
ATOM 1517 N N . ASN A 1 192 ? -29.109 38.824 3.728 1.00 29.41 192 ASN A N 1
ATOM 1518 C CA . ASN A 1 192 ? -29.605 40.195 3.708 1.00 29.41 192 ASN A CA 1
ATOM 1519 C C . ASN A 1 192 ? -28.392 41.124 3.567 1.00 29.41 192 ASN A C 1
ATOM 1521 O O . ASN A 1 192 ? -27.563 41.199 4.472 1.00 29.41 192 ASN A O 1
ATOM 1525 N N . ALA A 1 193 ? -28.264 41.797 2.425 1.00 37.53 193 ALA A N 1
ATOM 1526 C CA . ALA A 1 193 ? -27.330 42.904 2.267 1.00 37.53 193 ALA A CA 1
ATOM 1527 C C . ALA A 1 193 ? -27.950 44.136 2.940 1.00 37.53 193 ALA A C 1
ATOM 1529 O O . ALA A 1 193 ? -28.778 44.825 2.352 1.00 37.53 193 ALA A O 1
ATOM 1530 N N . GLY A 1 194 ? -27.601 44.363 4.205 1.00 28.45 194 GLY A N 1
ATOM 1531 C CA . GLY A 1 194 ? -27.963 45.568 4.942 1.00 28.45 194 GLY A CA 1
ATOM 1532 C C . GLY A 1 194 ? -26.764 46.497 5.041 1.00 28.45 194 GLY A C 1
ATOM 1533 O O . GLY A 1 194 ? -25.931 46.334 5.924 1.00 28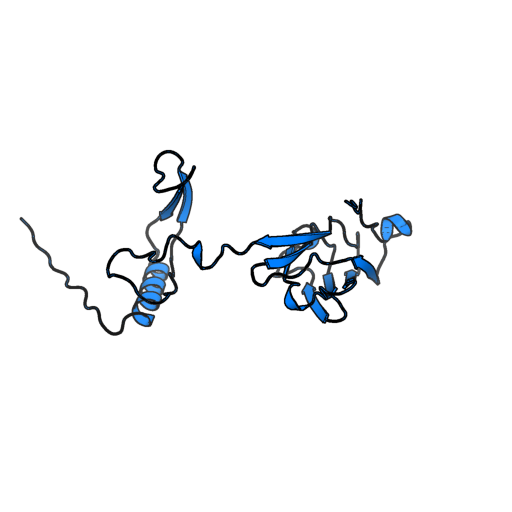.45 194 GLY A O 1
ATOM 1534 N N . SER A 1 195 ? -26.686 47.473 4.141 1.00 36.75 195 SER A N 1
ATOM 1535 C CA . SER A 1 195 ? -25.909 48.692 4.347 1.00 36.75 195 SER A CA 1
ATOM 1536 C C . SER A 1 195 ? -26.468 49.452 5.549 1.00 36.75 195 SER A C 1
ATOM 1538 O O . SER A 1 195 ? -27.673 49.709 5.580 1.00 36.75 195 SER A O 1
ATOM 1540 N N . ARG A 1 196 ? -25.618 49.892 6.477 1.00 27.70 196 ARG A N 1
ATOM 1541 C CA . ARG A 1 196 ? -25.887 51.082 7.292 1.00 27.70 196 ARG A CA 1
ATOM 1542 C C . ARG A 1 196 ? -24.574 51.754 7.678 1.00 27.70 196 ARG A C 1
ATOM 1544 O O . ARG A 1 196 ? -23.811 51.235 8.481 1.00 27.70 196 ARG A O 1
ATOM 1551 N N . THR A 1 197 ? -24.351 52.900 7.052 1.00 31.47 197 THR A N 1
ATOM 1552 C CA . THR A 1 197 ? -23.668 54.065 7.612 1.00 31.47 197 THR A CA 1
ATOM 1553 C C . THR A 1 197 ? -24.327 54.468 8.932 1.00 31.47 197 THR A C 1
ATOM 1555 O O . THR A 1 197 ? -25.554 54.575 8.971 1.00 31.47 197 THR A O 1
ATOM 1558 N N . VAL A 1 198 ? -23.518 54.709 9.965 1.00 35.75 198 VAL A N 1
ATOM 1559 C CA . VAL A 1 198 ? -23.355 56.011 10.642 1.00 35.75 198 VAL A CA 1
ATOM 1560 C C . VAL A 1 198 ? -21.881 56.118 11.011 1.00 35.75 198 VAL A C 1
ATOM 1562 O O . VAL A 1 198 ? -21.360 55.112 11.540 1.00 35.75 198 VAL A O 1
#

Foldseek 3Di:
DDDPPDDDFPCNVPVDWDAWKDKDKDKDADAADDPQKWKKKKQQFFPDWKWKDKQNRTQDGAHPPGPPDNCRRRHMDMTTCRVRDDNVDIMMMMMMWHDGDDTGDSPGDIDIDIDRDDPPVPPPCQDPPPPDDHDDDDDDDDFADWDKDWAQPDDPDDRIDIDIDGPDDQDVVSVVVVVVSVVVPDPDDDDDPDDDDD